Protein AF-A0A0F8Z394-F1 (afdb_monomer_lite)

Radius of gyration: 41.67 Å; chains: 1; bounding box: 99×47×100 Å

InterPro domains:
  IPR021139 NYN domain [PF01936] (10-75)
  IPR036410 Heat shock protein DnaJ, cysteine-rich domain superfamily [SSF57938] (152-217)
  IPR036410 Heat shock protein DnaJ, cysteine-rich domain superfamily [SSF57938] (206-260)

Foldseek 3Di:
DPDPVVVVVVDVVPDDDDDDDDDDPDDVVVVVLVVQLVVLVDPPAQEAEAEAQDLVCLVSLLVSVVVVGAYEYEYAPVSHDLPRQNCVSGNHYFHDWAQDPVVRLQQKDKDFDPVCRLQQKDFDFDQPFPLQQKDDFGQNSVCRLQQKDWDFDPCCRLQQFNDKAFDPVVRLQQDDPNHGDPCCRSRRIDTHGDPCCNSRRTNDIDGPPVCRRRSTDHDPDIDGRPQC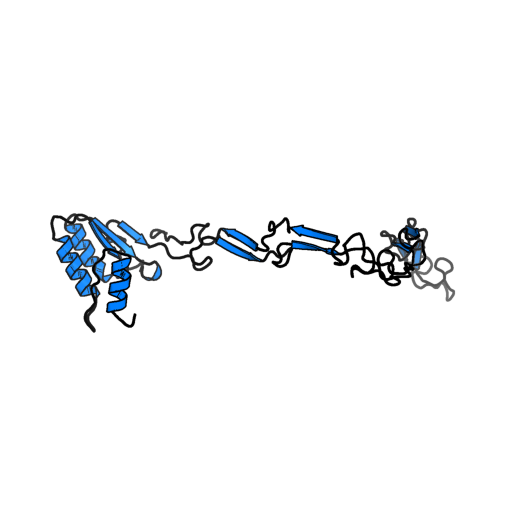RRRRTNDMDGPVVVRSRSMDMDGDPVCRSRRTDTDDSVD

pLDDT: mean 82.27, std 10.7, range [48.03, 96.44]

Organism: NCBI:txid412755

Secondary structure (DSSP, 8-state):
---HHHHHHHHHHH------PPPTTS-HHHHHHHHHHHHTTSTT--EEEEE---GGGHHHHHHHHHTT-EEEEEE-TTT--TTS-TTTTSSEEEEPPEE-TTTTTSSEEEEE-TTTTT-SEEEEE--SSTTTSEESSEE-GGGTTSSEEEEE-TTTTTSSEEEEEE-TTTTTSSEETTEE-TTTTTSSEEEEE-TTTTTSSEEEEEE-TTTTTSSEE--SS-EE-TTTTTSSEEEEEE-GGGTTSSEEEEE-TTTTTSSEE---TT-

Sequence (267 aa):
YKNENEIVENHRKEYSYEIIFGPYKKDIDTLMVSDFMDDSSKKIIDICVVISGDTDFVAPIEKVINRKKLVHVLCNSGTYRKYKGIAESCSVFQILPEKCKKCEGEGKISETCTKCNGNGDFDSECRYYDGTGWSIGAYCKNCEGTGWLVSICTICNGVGVSSTSNCEECAATGNIDEESCSACFGLGKKVVECTRCDGDGIYSKEKCKICEGKGSIEISKREVCSTCGGTGIYSTYECWPCNGTGIYTKSCWKCEGIGNITYDPIK

Structure (mmCIF, N/CA/C/O backbone):
data_AF-A0A0F8Z394-F1
#
_entry.id   AF-A0A0F8Z394-F1
#
loop_
_atom_site.group_PDB
_atom_site.id
_atom_site.type_symbol
_atom_site.label_atom_id
_atom_site.label_alt_id
_atom_site.label_comp_id
_atom_site.label_asym_id
_atom_site.label_entity_id
_atom_site.label_seq_id
_atom_site.pdbx_PDB_ins_code
_atom_site.Cartn_x
_atom_site.Cartn_y
_atom_site.Cartn_z
_atom_site.occupancy
_atom_site.B_iso_or_equiv
_atom_site.auth_seq_id
_atom_site.auth_comp_id
_atom_site.auth_asym_id
_atom_site.auth_atom_id
_atom_site.pdbx_PDB_model_num
ATOM 1 N N . TYR A 1 1 ? -27.488 12.099 12.971 1.00 53.09 1 TYR A N 1
ATOM 2 C CA . TYR A 1 1 ? -28.653 11.618 12.204 1.00 53.09 1 TYR A CA 1
ATOM 3 C C . TYR A 1 1 ? -29.788 12.617 12.322 1.00 53.09 1 TYR A C 1
ATOM 5 O O . TYR A 1 1 ? -29.885 13.261 13.357 1.00 53.09 1 TYR A O 1
ATOM 13 N N . LYS A 1 2 ? -30.591 12.800 11.267 1.00 68.06 2 LYS A N 1
ATOM 14 C CA . LYS A 1 2 ? -31.714 13.759 11.264 1.00 68.06 2 LYS A CA 1
ATOM 15 C C . LYS A 1 2 ? -33.089 13.094 11.436 1.00 68.06 2 LYS A C 1
ATOM 17 O O . LYS A 1 2 ? -34.065 13.809 11.615 1.00 68.06 2 LYS A O 1
ATOM 22 N N . ASN A 1 3 ? -33.162 11.761 11.392 1.00 83.44 3 ASN A N 1
ATOM 23 C CA . ASN A 1 3 ? -34.401 10.991 11.482 1.00 83.44 3 ASN A CA 1
ATOM 24 C C . ASN A 1 3 ? -34.199 9.778 12.405 1.00 83.44 3 ASN A C 1
ATOM 26 O O . ASN A 1 3 ? -33.445 8.870 12.070 1.00 83.44 3 ASN A O 1
ATOM 30 N N . GLU A 1 4 ? -34.846 9.778 13.569 1.00 82.44 4 GLU A N 1
ATOM 31 C CA . GLU A 1 4 ? -34.732 8.713 14.578 1.00 82.44 4 GLU A CA 1
ATOM 32 C C . GLU A 1 4 ? -35.282 7.370 14.077 1.00 82.44 4 GLU A C 1
ATOM 34 O O . GLU A 1 4 ? -34.694 6.325 14.347 1.00 82.44 4 GLU A O 1
ATOM 39 N N . ASN A 1 5 ? -36.347 7.386 13.267 1.00 82.19 5 ASN A N 1
ATOM 40 C CA . ASN A 1 5 ? -36.963 6.165 12.739 1.00 82.19 5 ASN A CA 1
ATOM 41 C C . ASN A 1 5 ? -36.030 5.415 11.781 1.00 82.19 5 ASN A C 1
ATOM 43 O O . ASN A 1 5 ? -35.966 4.190 11.810 1.00 82.19 5 ASN A O 1
ATOM 47 N N . GLU A 1 6 ? -35.273 6.154 10.970 1.00 83.19 6 GLU A N 1
ATOM 48 C CA . GLU A 1 6 ? -34.304 5.583 10.031 1.00 83.19 6 GLU A CA 1
ATOM 49 C C . GLU A 1 6 ? -33.139 4.901 10.766 1.00 83.19 6 GLU A C 1
ATOM 51 O O . GLU A 1 6 ? -32.686 3.831 10.362 1.00 83.19 6 GLU A O 1
ATOM 56 N N . ILE A 1 7 ? -32.698 5.473 11.895 1.00 80.56 7 ILE A N 1
ATOM 57 C CA . ILE A 1 7 ? -31.692 4.855 12.773 1.00 80.56 7 ILE A CA 1
ATOM 58 C C . ILE A 1 7 ? -32.238 3.533 13.312 1.00 80.56 7 ILE A C 1
ATOM 60 O O . ILE A 1 7 ? -31.583 2.502 13.184 1.00 80.56 7 ILE A O 1
ATOM 64 N N . VAL A 1 8 ? -33.448 3.545 13.881 1.00 82.12 8 VAL A N 1
ATOM 65 C CA . VAL A 1 8 ? -34.047 2.334 14.455 1.00 82.12 8 VAL A CA 1
ATOM 66 C C . VAL A 1 8 ? -34.192 1.239 13.409 1.00 82.12 8 VAL A C 1
ATOM 68 O O . VAL A 1 8 ? -33.872 0.086 13.686 1.00 82.12 8 VAL A O 1
ATOM 71 N N . GLU A 1 9 ? -34.649 1.582 12.207 1.00 81.81 9 GLU A N 1
ATOM 72 C CA . GLU A 1 9 ? -34.860 0.603 11.147 1.00 81.81 9 GLU A CA 1
ATOM 73 C C . GLU A 1 9 ? -33.547 -0.016 10.653 1.00 81.81 9 GLU A C 1
ATOM 75 O O . GLU A 1 9 ? -33.461 -1.238 10.528 1.00 81.81 9 GLU A O 1
ATOM 80 N N . ASN A 1 10 ? -32.514 0.798 10.420 1.00 79.50 10 ASN A N 1
ATOM 81 C CA . ASN A 1 10 ? -31.212 0.304 9.972 1.00 79.50 10 ASN A CA 1
ATOM 82 C C . ASN A 1 10 ? -30.549 -0.575 11.037 1.00 79.50 10 ASN A C 1
ATOM 84 O O . ASN A 1 10 ? -30.097 -1.680 10.746 1.00 79.50 10 ASN A O 1
ATOM 88 N N . HIS A 1 11 ? -30.566 -0.134 12.293 1.00 76.44 11 HIS A N 1
ATOM 89 C CA . HIS A 1 11 ? -29.917 -0.864 13.374 1.00 76.44 11 HIS A CA 1
ATOM 90 C C . HIS A 1 11 ? -30.671 -2.141 13.780 1.00 76.44 11 HIS A C 1
ATOM 92 O O . HIS A 1 11 ? -30.019 -3.133 14.095 1.00 76.44 11 HIS A O 1
ATOM 98 N N . ARG A 1 12 ? -32.012 -2.180 13.699 1.00 77.12 12 ARG A N 1
ATOM 99 C CA . ARG A 1 12 ? -32.792 -3.419 13.913 1.00 77.12 12 ARG A CA 1
ATOM 100 C C . ARG A 1 12 ? -32.545 -4.483 12.844 1.00 77.12 12 ARG A C 1
ATOM 102 O O . ARG A 1 12 ? -32.736 -5.663 13.125 1.00 77.12 12 ARG A O 1
ATOM 109 N N . LYS A 1 13 ? -32.179 -4.087 11.619 1.00 76.12 13 LYS A N 1
ATOM 110 C CA . LYS A 1 13 ? -31.866 -5.033 10.533 1.00 76.12 13 LYS A CA 1
ATOM 111 C C . LYS A 1 13 ? -30.528 -5.732 10.757 1.00 76.12 13 LYS A C 1
ATOM 113 O O . LYS A 1 13 ? -30.397 -6.899 10.402 1.00 76.12 13 LYS A O 1
ATOM 118 N N . GLU A 1 14 ? -29.559 -5.031 11.338 1.00 76.19 14 GLU A N 1
ATOM 119 C CA . GLU A 1 14 ? -28.192 -5.537 11.492 1.00 76.19 14 GLU A CA 1
ATOM 120 C C . GLU A 1 14 ? -27.894 -6.100 12.886 1.00 76.19 14 GLU A C 1
ATOM 122 O O . GLU A 1 14 ? -27.020 -6.957 13.021 1.00 76.19 14 GLU A O 1
ATOM 127 N N . TYR A 1 15 ? -28.611 -5.662 13.926 1.00 78.06 15 TYR A N 1
ATOM 128 C CA . TYR A 1 15 ? -28.259 -5.979 15.307 1.00 78.06 15 TYR A CA 1
ATOM 129 C C . TYR A 1 15 ? -29.466 -6.158 16.237 1.00 78.06 15 TYR A C 1
ATOM 131 O O . TYR A 1 15 ? -30.567 -5.674 15.986 1.00 78.06 15 TYR A O 1
ATOM 139 N N . SER A 1 16 ? -29.232 -6.837 17.365 1.00 83.94 16 SER A N 1
ATOM 140 C CA . SER A 1 16 ? -30.259 -7.207 18.347 1.00 83.94 16 SER A CA 1
ATOM 141 C C . SER A 1 16 ? -30.316 -6.310 19.592 1.00 83.94 16 SER A C 1
ATOM 143 O O . SER A 1 16 ? -30.804 -6.760 20.627 1.00 83.94 16 SER A O 1
ATOM 145 N N . TYR A 1 17 ? -29.782 -5.085 19.549 1.00 82.56 17 TYR A N 1
ATOM 146 C CA . TYR A 1 17 ? -29.831 -4.166 20.695 1.00 82.56 17 TYR A CA 1
ATOM 147 C C . TYR A 1 17 ? -31.070 -3.268 20.684 1.00 82.56 17 TYR A C 1
ATOM 149 O O . TYR A 1 17 ? -31.584 -2.878 19.635 1.00 82.56 17 TYR A O 1
ATOM 157 N N . GLU A 1 18 ? -31.528 -2.920 21.885 1.00 85.00 18 GLU A N 1
ATOM 158 C CA . GLU A 1 18 ? -32.540 -1.890 22.095 1.00 85.00 18 GLU A CA 1
ATOM 159 C C . GLU A 1 18 ? -31.917 -0.499 21.921 1.00 85.00 18 GLU A C 1
ATOM 161 O O . GLU A 1 18 ? -30.811 -0.234 22.390 1.00 85.00 18 GLU A O 1
ATOM 166 N N . ILE A 1 19 ? -32.621 0.391 21.218 1.00 84.75 19 ILE A N 1
ATOM 167 C CA . ILE A 1 19 ? -32.166 1.760 20.956 1.00 84.75 19 ILE A CA 1
ATOM 168 C C . ILE A 1 19 ? -32.978 2.694 21.837 1.00 84.75 19 ILE A C 1
ATOM 170 O O . ILE A 1 19 ? -34.187 2.834 21.650 1.00 84.75 19 ILE A O 1
ATOM 174 N N . ILE A 1 20 ? -32.293 3.341 22.774 1.00 83.81 20 ILE A N 1
ATOM 175 C CA . ILE A 1 20 ? -32.890 4.287 23.712 1.00 83.81 20 ILE A CA 1
ATOM 176 C C . ILE A 1 20 ? -32.510 5.700 23.273 1.00 83.81 20 ILE A C 1
ATOM 178 O O . ILE A 1 20 ? -31.331 6.047 23.197 1.00 83.81 20 ILE A O 1
ATOM 182 N N . PHE A 1 21 ? -33.514 6.527 22.979 1.00 82.50 21 PHE A N 1
ATOM 183 C CA . PHE A 1 21 ? -33.304 7.937 22.661 1.00 82.50 21 PHE A CA 1
ATOM 184 C C . PHE A 1 21 ? -33.260 8.764 23.941 1.00 82.50 21 PHE A C 1
ATOM 186 O O . PHE A 1 21 ? -34.181 8.733 24.759 1.00 82.50 21 PHE A O 1
ATOM 193 N N . GLY A 1 22 ? -32.176 9.520 24.105 1.00 73.94 22 GLY A N 1
ATOM 194 C CA . GLY A 1 22 ? -32.027 10.439 25.222 1.00 73.94 22 GLY A CA 1
ATOM 195 C C . GLY A 1 22 ? -33.084 11.554 25.192 1.00 73.94 22 GLY A C 1
ATOM 196 O O . GLY A 1 22 ? -33.484 12.015 24.122 1.00 73.94 22 GLY A O 1
ATOM 197 N N . PRO A 1 23 ? -33.537 12.035 26.355 1.00 74.88 23 PRO A N 1
ATOM 198 C CA . PRO A 1 23 ? -34.479 13.140 26.454 1.00 74.88 23 PRO A CA 1
ATOM 199 C C . PRO A 1 23 ? -33.856 14.431 25.912 1.00 74.88 23 PRO A C 1
ATOM 201 O O . PRO A 1 23 ? -32.695 14.746 26.175 1.00 74.88 23 PRO A O 1
ATOM 204 N N . TYR A 1 24 ? -34.662 15.234 25.215 1.00 61.44 24 TYR A N 1
ATOM 205 C CA . TYR A 1 24 ? -34.241 16.528 24.682 1.00 61.44 24 TYR A CA 1
ATOM 206 C C . TYR A 1 24 ? -33.727 17.423 25.829 1.00 61.44 24 TYR A C 1
ATOM 208 O O . TYR A 1 24 ? -34.520 17.923 26.627 1.00 61.44 24 TYR A O 1
ATOM 216 N N . LYS A 1 25 ? -32.400 17.625 25.901 1.00 59.50 25 LYS A N 1
ATOM 217 C CA . LYS A 1 25 ? -31.650 18.423 26.901 1.00 59.50 25 LYS A CA 1
ATOM 218 C C . LYS A 1 25 ? -31.303 17.780 28.259 1.00 59.50 25 LYS A C 1
ATOM 220 O O . LYS A 1 25 ? -30.761 18.516 29.084 1.00 59.50 25 LYS A O 1
ATOM 225 N N . LYS A 1 26 ? -31.563 16.493 28.542 1.00 58.16 26 LYS A N 1
ATOM 226 C CA . LYS A 1 26 ? -30.919 15.858 29.722 1.00 58.16 26 LYS A CA 1
ATOM 227 C C . LYS A 1 26 ? -29.686 15.072 29.313 1.00 58.16 26 LYS A C 1
ATOM 229 O O . LYS A 1 26 ? -29.564 14.648 28.168 1.00 58.16 26 LYS A O 1
ATOM 234 N N . ASP A 1 27 ? -28.813 14.891 30.292 1.00 72.38 27 ASP A N 1
ATOM 235 C CA . ASP A 1 27 ? -27.611 14.095 30.155 1.00 72.38 27 ASP A CA 1
ATOM 236 C C . ASP A 1 27 ? -27.969 12.614 29.987 1.00 72.38 27 ASP A C 1
ATOM 238 O O . ASP A 1 27 ? -28.635 12.023 30.847 1.00 72.38 27 ASP A O 1
ATOM 242 N N . ILE A 1 28 ? -27.567 12.032 28.858 1.00 83.94 28 ILE A N 1
ATOM 243 C CA . ILE A 1 28 ? -27.736 10.602 28.581 1.00 83.94 28 ILE A CA 1
ATOM 244 C C . ILE A 1 28 ? -27.006 9.761 29.635 1.00 83.94 28 ILE A C 1
ATOM 246 O O . ILE A 1 28 ? -27.463 8.666 29.965 1.00 83.94 28 ILE A O 1
ATOM 250 N N . ASP A 1 29 ? -25.959 10.317 30.247 1.00 83.31 29 ASP A N 1
ATOM 251 C CA . ASP A 1 29 ? -25.145 9.654 31.259 1.00 83.31 29 ASP A CA 1
ATOM 252 C C . ASP A 1 29 ? -25.975 9.263 32.481 1.00 83.31 29 ASP A C 1
ATOM 254 O O . ASP A 1 29 ? -25.831 8.163 33.008 1.00 83.31 29 ASP A O 1
ATOM 258 N N . THR A 1 30 ? -26.932 10.101 32.894 1.00 86.25 30 THR A N 1
ATOM 259 C CA . THR A 1 30 ? -27.794 9.785 34.045 1.00 86.25 30 THR A CA 1
ATOM 260 C C . THR A 1 30 ? -28.701 8.587 33.762 1.00 86.25 30 THR A C 1
ATOM 262 O O . THR A 1 30 ? -28.921 7.761 34.646 1.00 86.25 30 THR A O 1
ATOM 265 N N . LEU A 1 31 ? -29.221 8.479 32.536 1.00 87.50 31 LEU A N 1
ATOM 266 C CA . LEU A 1 31 ? -30.053 7.344 32.134 1.00 87.50 31 LEU A CA 1
ATOM 267 C C . LEU A 1 31 ? -29.220 6.071 32.042 1.00 87.50 31 LEU A C 1
ATOM 269 O O . LEU A 1 31 ? -29.580 5.073 32.655 1.00 87.50 31 LEU A O 1
ATOM 273 N N . MET A 1 32 ? -28.065 6.143 31.380 1.00 90.38 32 MET A N 1
ATOM 274 C CA . MET A 1 32 ? -27.144 5.013 31.283 1.00 90.38 32 MET A CA 1
ATOM 275 C C . MET A 1 32 ? -26.704 4.515 32.662 1.00 90.38 32 MET A C 1
ATOM 277 O O . MET A 1 32 ? -26.676 3.310 32.893 1.00 90.38 32 MET A O 1
ATOM 281 N N . VAL A 1 33 ? -26.387 5.419 33.595 1.00 91.44 33 VAL A N 1
ATOM 282 C CA . VAL A 1 33 ? -26.035 5.054 34.974 1.00 91.44 33 VAL A CA 1
ATOM 283 C C . VAL A 1 33 ? -27.219 4.416 35.697 1.00 91.44 33 VAL A C 1
ATOM 285 O O . VAL A 1 33 ? -27.018 3.434 36.409 1.00 91.44 33 VAL A O 1
ATOM 288 N N . SER A 1 34 ? -28.435 4.937 35.527 1.00 90.69 34 SER A N 1
ATOM 289 C CA . SER A 1 34 ? -29.632 4.353 36.143 1.00 90.69 34 SER A CA 1
ATOM 290 C C . SER A 1 34 ? -29.852 2.919 35.663 1.00 90.69 34 SER A C 1
ATOM 292 O O . SER A 1 34 ? -29.900 2.008 36.489 1.00 90.69 34 SER A O 1
ATOM 294 N N . ASP A 1 35 ? -29.887 2.711 34.346 1.00 91.12 35 ASP A N 1
ATOM 295 C CA . ASP A 1 35 ? -30.117 1.398 33.739 1.00 91.12 35 ASP A CA 1
ATOM 296 C C . ASP A 1 35 ? -29.009 0.412 34.131 1.00 91.12 35 ASP A C 1
ATOM 298 O O . A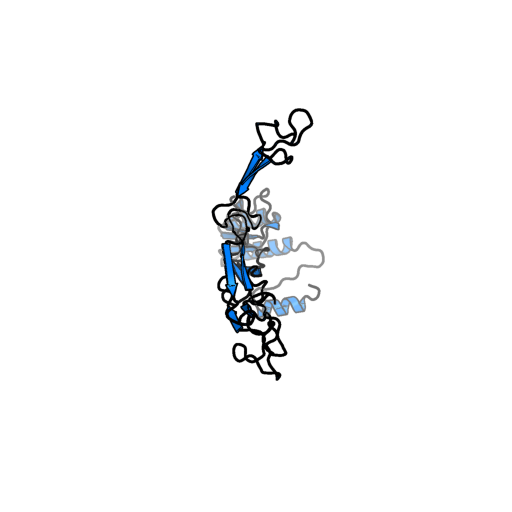SP A 1 35 ? -29.279 -0.701 34.580 1.00 91.12 35 ASP A O 1
ATOM 302 N N . PHE A 1 36 ? -27.749 0.852 34.083 1.00 93.44 36 PHE A N 1
ATOM 303 C CA . PHE A 1 36 ? -26.599 0.061 34.520 1.00 93.44 36 PHE A CA 1
ATOM 304 C C . PHE A 1 36 ? -26.703 -0.367 35.993 1.00 93.44 36 PHE A C 1
ATOM 306 O O . PHE A 1 36 ? -26.409 -1.514 36.352 1.00 93.44 36 PHE A O 1
ATOM 313 N N . MET A 1 37 ? -27.129 0.536 36.878 1.00 94.12 37 MET A N 1
ATOM 314 C CA . MET A 1 37 ? -27.275 0.252 38.307 1.00 94.12 37 MET A CA 1
ATOM 315 C C . MET A 1 37 ? -28.464 -0.664 38.616 1.00 94.12 37 MET A C 1
ATOM 317 O O . MET A 1 37 ? -28.364 -1.485 39.542 1.00 94.12 37 MET A O 1
ATOM 321 N N . ASP A 1 38 ? -29.550 -0.541 37.856 1.00 93.44 38 ASP A N 1
ATOM 322 C CA . ASP A 1 38 ? -30.745 -1.373 37.974 1.00 93.44 38 ASP A CA 1
ATOM 323 C C . ASP A 1 38 ? -30.483 -2.783 37.441 1.00 93.44 38 ASP A C 1
ATOM 325 O O . ASP A 1 38 ? -30.742 -3.766 38.144 1.00 93.44 38 ASP A O 1
ATOM 329 N N . ASP A 1 39 ? -29.876 -2.910 36.263 1.00 91.56 39 ASP A N 1
ATOM 330 C CA . ASP A 1 39 ? -29.514 -4.200 35.676 1.00 91.56 39 ASP A CA 1
ATOM 331 C C . ASP A 1 39 ? -28.485 -4.941 36.525 1.00 91.56 39 ASP A C 1
ATOM 333 O O . ASP A 1 39 ? -28.690 -6.106 36.872 1.00 91.56 39 ASP A O 1
ATOM 337 N N . SER A 1 40 ? -27.435 -4.258 36.980 1.00 92.25 40 SER A N 1
ATOM 338 C CA . SER A 1 40 ? -26.424 -4.862 37.859 1.00 92.25 40 SER A CA 1
ATOM 339 C C . SER A 1 40 ? -26.963 -5.299 39.229 1.00 92.25 40 SER A C 1
ATOM 341 O O . SER A 1 40 ? -26.304 -6.062 39.941 1.00 92.25 40 SER A O 1
ATOM 343 N N . SER A 1 41 ? -28.143 -4.823 39.641 1.00 91.50 41 SER A N 1
ATOM 344 C CA . SER A 1 41 ? -28.802 -5.280 40.872 1.00 91.50 41 SER A CA 1
ATOM 345 C C . SER A 1 41 ? -29.506 -6.633 40.705 1.00 91.50 41 SER A C 1
ATOM 347 O O . SER A 1 41 ? -29.744 -7.339 41.692 1.00 91.50 41 SER A O 1
ATOM 349 N N . LYS A 1 42 ? -29.817 -7.025 39.463 1.00 92.06 42 LYS A N 1
ATOM 350 C CA . LYS A 1 42 ? -30.504 -8.279 39.149 1.00 92.06 42 LYS A CA 1
ATOM 351 C C . LYS A 1 42 ? -29.547 -9.449 39.357 1.00 92.06 42 LYS A C 1
ATOM 353 O O . LYS A 1 42 ? -28.429 -9.478 38.853 1.00 92.06 42 LYS A O 1
ATOM 358 N N . LYS A 1 43 ? -30.011 -10.483 40.065 1.00 87.44 43 LYS A N 1
ATOM 359 C CA . LYS A 1 43 ? -29.184 -11.662 40.386 1.00 87.44 43 LYS A CA 1
ATOM 360 C C . LYS A 1 43 ? -28.684 -12.424 39.154 1.00 87.44 43 LYS A C 1
ATOM 362 O O . LYS A 1 43 ? -27.651 -13.068 39.253 1.00 87.44 43 LYS A O 1
ATOM 367 N N . ILE A 1 44 ? -29.408 -12.336 38.039 1.00 91.38 44 ILE A N 1
ATOM 368 C CA . ILE A 1 44 ? -29.142 -13.074 36.796 1.00 91.38 44 ILE A CA 1
ATOM 369 C C . ILE A 1 44 ? -27.987 -12.510 35.955 1.00 91.38 44 ILE A C 1
ATOM 371 O O . ILE A 1 44 ? -27.534 -13.189 35.042 1.00 91.38 44 ILE A O 1
ATOM 375 N N . ILE A 1 45 ? -27.530 -11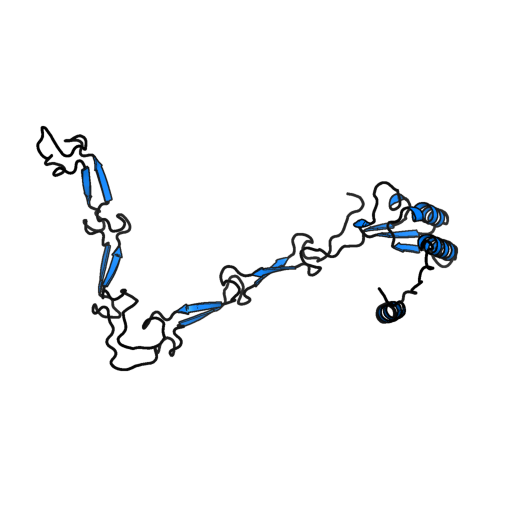.282 36.222 1.00 88.81 45 ILE A N 1
ATOM 376 C CA . ILE A 1 45 ? -26.464 -10.638 35.445 1.00 88.81 45 ILE A CA 1
ATOM 377 C C . ILE A 1 45 ? -25.176 -10.709 36.247 1.00 88.81 45 ILE A C 1
ATOM 379 O O . ILE A 1 45 ? -25.098 -10.115 37.316 1.00 88.81 45 ILE A O 1
ATOM 383 N N . ASP A 1 46 ? -24.167 -11.417 35.746 1.00 92.75 46 ASP A N 1
ATOM 384 C CA . ASP A 1 46 ? -22.854 -11.536 36.399 1.00 92.75 46 ASP A CA 1
ATOM 385 C C . ASP A 1 46 ? -21.787 -10.620 35.798 1.00 92.75 46 ASP A C 1
ATOM 387 O O . ASP A 1 46 ? -20.838 -10.239 36.487 1.00 92.75 46 ASP A O 1
ATOM 391 N N . ILE A 1 47 ? -21.972 -10.236 34.534 1.00 95.25 47 ILE A N 1
ATOM 392 C CA . ILE A 1 47 ? -21.061 -9.380 33.779 1.00 95.25 47 ILE A CA 1
ATOM 393 C C . ILE A 1 47 ? -21.853 -8.198 33.237 1.00 95.25 47 ILE A C 1
ATOM 395 O O . ILE A 1 47 ? -22.856 -8.382 32.550 1.00 95.25 47 ILE A O 1
ATOM 399 N N . CYS A 1 48 ? -21.381 -6.991 33.525 1.00 94.75 48 CYS A N 1
ATOM 400 C CA . CYS A 1 48 ? -21.904 -5.765 32.941 1.00 94.75 48 CYS A CA 1
ATOM 401 C C . CYS A 1 48 ? -20.859 -5.192 31.979 1.00 94.75 48 CYS A C 1
ATOM 403 O O . CYS A 1 48 ? -19.683 -5.101 32.328 1.00 94.75 48 CYS A O 1
ATOM 405 N N . VAL A 1 49 ? -21.276 -4.803 30.776 1.00 94.81 49 VAL A N 1
ATOM 406 C CA . VAL A 1 49 ? -20.387 -4.198 29.776 1.00 94.81 49 VAL A CA 1
ATOM 407 C C . VAL A 1 49 ? -20.791 -2.743 29.582 1.00 94.81 49 VAL A C 1
ATOM 409 O O . VAL A 1 49 ? -21.945 -2.462 29.275 1.00 94.81 49 VAL A O 1
ATOM 412 N N . VAL A 1 50 ? -19.845 -1.824 29.753 1.00 93.56 50 VAL A N 1
ATOM 413 C CA . VAL A 1 50 ? -20.029 -0.387 29.530 1.00 93.56 50 VAL A CA 1
ATOM 414 C C . VAL A 1 50 ? -19.160 0.024 28.355 1.00 93.56 50 VAL A C 1
ATOM 416 O O . VAL A 1 50 ? -17.953 -0.202 28.365 1.00 93.56 50 VAL A O 1
ATOM 419 N N . ILE A 1 51 ? -19.765 0.640 27.342 1.00 92.12 51 ILE A N 1
ATOM 420 C CA . ILE A 1 51 ? -19.032 1.185 26.197 1.00 92.12 51 ILE A CA 1
ATOM 421 C C . ILE A 1 51 ? -18.969 2.706 26.349 1.00 92.12 51 ILE A C 1
ATOM 423 O O . ILE A 1 51 ? -19.801 3.426 25.804 1.00 92.12 51 ILE A O 1
ATOM 427 N N . SER A 1 52 ? -18.027 3.194 27.154 1.00 89.56 52 SER A N 1
ATOM 428 C CA . SER A 1 52 ? -17.815 4.624 27.394 1.00 89.56 52 SER A CA 1
ATOM 429 C C . SER A 1 52 ? -16.404 4.893 27.917 1.00 89.56 52 SER A C 1
ATOM 431 O O . SER A 1 52 ? -15.821 4.076 28.628 1.00 89.56 52 SER A O 1
ATOM 433 N N . GLY A 1 53 ? -15.854 6.054 27.558 1.00 86.81 53 GLY A N 1
ATOM 434 C CA . GLY A 1 53 ? -14.631 6.598 28.156 1.00 86.81 53 GLY A CA 1
ATOM 435 C C . GLY A 1 53 ? -14.898 7.663 29.223 1.00 86.81 53 GLY A C 1
ATOM 436 O O . GLY A 1 53 ? -13.938 8.255 29.721 1.00 86.81 53 GLY A O 1
ATOM 437 N N . ASP A 1 54 ? -16.167 7.948 29.538 1.00 86.75 54 ASP A N 1
ATOM 438 C CA . ASP A 1 54 ? -16.522 9.003 30.483 1.00 86.75 54 ASP A CA 1
ATOM 439 C C . ASP A 1 54 ? -16.233 8.588 31.929 1.00 86.75 54 ASP A C 1
ATOM 441 O O . ASP A 1 54 ? -16.576 7.499 32.385 1.00 86.75 54 ASP A O 1
ATOM 445 N N . THR A 1 55 ? -15.585 9.484 32.659 1.00 88.19 55 THR A N 1
ATOM 446 C CA . THR A 1 55 ? -15.116 9.266 34.024 1.00 88.19 55 THR A CA 1
ATOM 447 C C . THR A 1 55 ? -16.240 9.332 35.049 1.00 88.19 55 THR A C 1
ATOM 449 O O . THR A 1 55 ? -16.061 8.860 36.169 1.00 88.19 55 THR A O 1
ATOM 452 N N . ASP A 1 56 ? -17.407 9.847 34.674 1.00 87.62 56 ASP A N 1
ATOM 453 C CA . ASP A 1 56 ? -18.572 9.899 35.558 1.00 87.62 56 ASP A CA 1
ATOM 454 C C . ASP A 1 56 ? -19.153 8.496 35.834 1.00 87.62 56 ASP A C 1
ATOM 456 O O . ASP A 1 56 ? -19.824 8.278 36.846 1.00 87.62 56 ASP A O 1
ATOM 460 N N . PHE A 1 57 ? -18.784 7.495 35.023 1.00 91.19 57 PHE A N 1
ATOM 461 C CA . PHE A 1 57 ? -19.109 6.087 35.270 1.00 91.19 57 PHE A CA 1
ATOM 462 C C . PHE A 1 57 ? -18.237 5.419 36.341 1.00 91.19 57 PHE A C 1
ATOM 464 O O . PHE A 1 57 ? -18.599 4.337 36.800 1.00 91.19 57 PHE A O 1
ATOM 471 N N . VAL A 1 58 ? -17.140 6.038 36.794 1.00 92.38 58 VAL A N 1
ATOM 472 C CA . VAL A 1 58 ? -16.220 5.444 37.786 1.00 92.38 58 VAL A CA 1
ATOM 473 C C . VAL A 1 58 ? -16.957 5.005 39.055 1.00 92.38 58 VAL A C 1
ATOM 475 O O . VAL A 1 58 ? -16.924 3.829 39.416 1.00 92.38 58 VAL A O 1
ATOM 478 N N . ALA A 1 59 ? -17.688 5.915 39.704 1.00 93.31 59 ALA A N 1
ATOM 479 C CA . ALA A 1 59 ? -18.381 5.604 40.955 1.00 93.31 59 ALA A CA 1
ATOM 480 C C . ALA A 1 59 ? -19.489 4.531 40.795 1.00 93.31 59 ALA A C 1
ATOM 482 O O . ALA A 1 59 ? -19.564 3.620 41.630 1.00 93.31 59 ALA A O 1
ATOM 483 N N . PRO A 1 60 ? -20.337 4.570 39.744 1.00 94.94 60 PRO A N 1
ATOM 484 C CA . PRO A 1 60 ? -21.243 3.467 39.418 1.00 94.94 60 PRO A CA 1
ATOM 485 C C . PRO A 1 60 ? -20.530 2.123 39.232 1.00 94.94 60 PRO A C 1
ATOM 487 O O . PRO A 1 60 ? -20.951 1.125 39.820 1.00 94.94 60 PRO A O 1
ATOM 490 N N . ILE A 1 61 ? -19.438 2.088 38.462 1.00 95.44 61 ILE A N 1
ATOM 491 C CA . ILE A 1 61 ? -18.674 0.866 38.187 1.00 95.44 61 ILE A CA 1
ATOM 492 C C . ILE A 1 61 ? -18.140 0.264 39.492 1.00 95.44 61 ILE A C 1
ATOM 494 O O . ILE A 1 61 ? -18.377 -0.916 39.761 1.00 95.44 61 ILE A O 1
ATOM 498 N N . GLU A 1 62 ? -17.495 1.063 40.345 1.00 94.94 62 GLU A N 1
ATOM 499 C CA . GLU A 1 62 ? -16.957 0.594 41.630 1.00 94.94 62 GLU A CA 1
ATOM 500 C C . GLU A 1 62 ? -18.052 0.015 42.528 1.00 94.94 62 GLU A C 1
ATOM 502 O O . GLU A 1 62 ? -17.868 -1.009 43.191 1.00 94.94 62 GLU A O 1
ATOM 507 N N . LYS A 1 63 ? -19.238 0.629 42.522 1.00 95.50 63 LYS A N 1
ATOM 508 C CA . LYS A 1 63 ? -20.390 0.132 43.277 1.00 95.50 63 LYS A CA 1
ATOM 509 C C . LYS A 1 63 ? -20.871 -1.228 42.767 1.00 95.50 63 LYS A C 1
ATOM 511 O O . LYS A 1 63 ? -21.272 -2.060 43.583 1.00 95.50 63 LYS A O 1
ATOM 516 N N . VAL A 1 64 ? -20.822 -1.473 41.459 1.00 95.75 64 VAL A N 1
ATOM 517 C CA . VAL A 1 64 ? -21.161 -2.773 40.859 1.00 95.75 64 VAL A CA 1
ATOM 518 C C . VAL A 1 64 ? -20.094 -3.824 41.164 1.00 95.75 64 VAL A C 1
ATOM 520 O O . VAL A 1 64 ? -20.439 -4.935 41.572 1.00 95.75 64 VAL A O 1
ATOM 523 N N . ILE A 1 65 ? -18.811 -3.470 41.097 1.00 94.50 65 ILE A N 1
ATOM 524 C CA . ILE A 1 65 ? -17.720 -4.370 41.499 1.00 94.50 65 ILE A CA 1
ATOM 525 C C . ILE A 1 65 ? -17.829 -4.759 42.974 1.00 94.50 65 ILE A C 1
ATOM 527 O O . ILE A 1 65 ? -17.702 -5.936 43.312 1.00 94.50 65 ILE A O 1
ATOM 531 N N . ASN A 1 66 ? -18.162 -3.814 43.855 1.00 94.56 66 ASN A N 1
ATOM 532 C CA . ASN A 1 66 ? -18.374 -4.084 45.280 1.00 94.56 66 ASN A CA 1
ATOM 533 C C . ASN A 1 66 ? -19.551 -5.043 45.547 1.00 94.56 66 ASN A C 1
ATOM 535 O O . ASN A 1 66 ? -19.594 -5.702 46.587 1.00 94.56 66 ASN A O 1
ATOM 539 N N . ARG A 1 67 ? -20.482 -5.192 44.593 1.00 93.75 67 ARG A N 1
ATOM 540 C CA . ARG A 1 67 ? -21.534 -6.227 44.609 1.00 93.75 67 ARG A CA 1
ATOM 541 C C . ARG A 1 67 ? -21.047 -7.591 44.100 1.00 93.75 67 ARG A C 1
ATOM 543 O O . ARG A 1 67 ? -21.860 -8.501 43.954 1.00 93.75 67 ARG A O 1
ATOM 550 N N . LYS A 1 68 ? -19.738 -7.753 43.879 1.00 94.06 68 LYS A N 1
ATOM 551 C CA . LYS A 1 68 ? -19.072 -8.958 43.356 1.00 94.06 68 LYS A CA 1
ATOM 552 C C . LYS A 1 68 ? -19.508 -9.321 41.933 1.00 94.06 68 LYS A C 1
ATOM 554 O O . LYS A 1 68 ? -19.666 -10.497 41.616 1.00 94.06 68 LYS A O 1
ATOM 559 N N . LYS A 1 69 ? -19.722 -8.309 41.092 1.00 94.44 69 LYS A N 1
ATOM 560 C CA . LYS A 1 69 ? -20.019 -8.459 39.662 1.00 94.44 69 LYS A CA 1
ATOM 561 C C . LYS A 1 69 ? -18.806 -8.046 38.833 1.00 94.44 69 LYS A C 1
ATOM 563 O O . LYS A 1 69 ? -18.010 -7.221 39.280 1.00 94.44 69 LYS A O 1
ATOM 568 N N . LEU A 1 70 ? -18.661 -8.620 37.642 1.00 95.75 70 LEU A N 1
ATOM 569 C CA . LEU A 1 70 ? -17.605 -8.236 36.708 1.00 95.75 70 LEU A CA 1
ATOM 570 C C . LEU A 1 70 ? -18.073 -7.053 35.866 1.00 95.75 70 LEU A C 1
ATOM 572 O O . LEU A 1 70 ? -19.200 -7.050 35.370 1.00 95.75 70 LEU A O 1
ATOM 576 N N . VAL A 1 71 ? -17.201 -6.065 35.678 1.00 96.44 71 VAL A N 1
ATOM 577 C CA . VAL A 1 71 ? -17.487 -4.917 34.815 1.00 96.44 71 VAL A CA 1
ATOM 578 C C . VAL A 1 71 ? -16.424 -4.795 33.737 1.00 96.44 71 VAL A C 1
ATOM 580 O O . VAL A 1 71 ? -15.244 -4.616 34.036 1.00 96.44 71 VAL A O 1
ATOM 583 N N . HIS A 1 72 ? -16.847 -4.903 32.483 1.00 95.94 72 HIS A N 1
ATOM 584 C CA . HIS A 1 72 ? -15.999 -4.708 31.314 1.00 95.94 72 HIS A CA 1
ATOM 585 C C . HIS A 1 72 ? -16.239 -3.306 30.769 1.00 95.94 72 HIS A C 1
ATOM 587 O O . HIS A 1 72 ? -17.374 -2.957 30.452 1.00 95.94 72 HIS A O 1
ATOM 593 N N . VAL A 1 73 ? -15.183 -2.516 30.632 1.00 93.31 73 VAL A N 1
ATOM 594 C CA . VAL A 1 73 ? -15.251 -1.186 30.031 1.00 93.31 73 VAL A CA 1
ATOM 595 C C . VAL A 1 73 ? -14.545 -1.216 28.685 1.00 93.31 73 VAL A C 1
ATOM 597 O O . VAL A 1 73 ? -13.358 -1.535 28.589 1.00 93.31 73 VAL A O 1
ATOM 600 N N . LEU A 1 74 ? -15.294 -0.871 27.643 1.00 92.44 74 LEU A N 1
ATOM 601 C CA . LEU A 1 74 ? -14.800 -0.680 26.288 1.00 92.44 74 LEU A CA 1
ATOM 602 C C . LEU A 1 74 ? -14.832 0.816 25.972 1.00 92.44 74 LEU A C 1
ATOM 604 O O . LEU A 1 74 ? -15.839 1.477 26.211 1.00 92.44 74 LEU A O 1
ATOM 608 N N . CYS A 1 75 ? -13.766 1.376 25.413 1.00 89.75 75 CYS A N 1
ATOM 609 C CA . CYS A 1 75 ? -13.770 2.790 25.034 1.00 89.75 75 CYS A CA 1
ATOM 610 C C . CYS A 1 75 ? -13.008 3.041 23.736 1.00 89.75 75 CYS A C 1
ATOM 612 O O . CYS A 1 75 ? -12.148 2.257 23.342 1.00 89.75 75 CYS A O 1
ATOM 614 N N . ASN A 1 76 ? -13.297 4.159 23.076 1.00 86.56 76 ASN A N 1
ATOM 615 C CA . ASN A 1 76 ? -12.488 4.613 21.949 1.00 86.56 76 ASN A CA 1
ATOM 616 C C . ASN A 1 76 ? -11.220 5.301 22.463 1.00 86.56 76 ASN A C 1
ATOM 618 O O . ASN A 1 76 ? -11.251 5.975 23.501 1.00 86.56 76 ASN A O 1
ATOM 622 N N . SER A 1 77 ? -10.121 5.211 21.708 1.00 82.19 77 SER A N 1
ATOM 623 C CA . SER A 1 77 ? -8.832 5.764 22.147 1.00 82.19 77 SER A CA 1
ATOM 624 C C . SER A 1 77 ? -8.902 7.278 22.374 1.00 82.19 77 SER A C 1
ATOM 626 O O . SER A 1 77 ? -8.344 7.786 23.342 1.00 82.19 77 SER A O 1
ATOM 628 N N . GLY A 1 78 ? -9.676 7.993 21.549 1.00 78.12 78 GLY A N 1
ATOM 629 C CA . GLY A 1 78 ? -9.867 9.441 21.673 1.00 78.12 78 GLY A CA 1
ATOM 630 C C . GLY A 1 78 ? -10.688 9.887 22.889 1.00 78.12 78 GLY A C 1
ATOM 631 O O . GLY A 1 78 ? -10.608 11.049 23.281 1.00 78.12 78 GLY A O 1
ATOM 632 N N . THR A 1 79 ? -11.474 8.988 23.487 1.00 77.31 79 THR A N 1
ATOM 633 C CA . THR A 1 79 ? -12.282 9.285 24.685 1.00 77.31 79 THR A CA 1
ATOM 634 C C . THR A 1 79 ? -11.592 8.884 25.982 1.00 77.31 79 THR A C 1
ATOM 636 O O . THR A 1 79 ? -11.954 9.385 27.043 1.00 77.31 79 THR A O 1
ATOM 639 N N . TYR A 1 80 ? -10.584 8.013 25.913 1.00 78.88 80 TYR A N 1
ATOM 640 C CA . TYR A 1 80 ? -9.848 7.568 27.087 1.00 78.88 80 TYR A CA 1
ATOM 641 C C . TYR A 1 80 ? -9.022 8.709 27.699 1.00 78.88 80 TYR A C 1
ATOM 643 O O . TYR A 1 80 ? -8.171 9.316 27.048 1.00 78.88 80 TYR A O 1
ATOM 651 N N . ARG A 1 81 ? -9.246 8.986 28.989 1.00 73.56 81 ARG A N 1
ATOM 652 C CA . ARG A 1 81 ? -8.479 9.965 29.772 1.00 73.56 81 ARG A CA 1
ATOM 653 C C . ARG A 1 81 ? -7.676 9.249 30.860 1.00 73.56 81 ARG A C 1
ATOM 655 O O . ARG A 1 81 ? -8.205 8.957 31.929 1.00 73.56 81 ARG A O 1
ATOM 662 N N . LYS A 1 82 ? -6.376 9.042 30.609 1.00 65.81 82 LYS A N 1
ATOM 663 C CA . LYS A 1 82 ? -5.426 8.319 31.489 1.00 65.81 82 LYS A CA 1
ATOM 664 C C . LYS A 1 82 ? -5.364 8.833 32.938 1.00 65.81 82 LYS A C 1
ATOM 666 O O . LYS A 1 82 ? -4.988 8.096 33.832 1.00 65.81 82 LYS A O 1
ATOM 671 N N . TYR A 1 83 ? -5.751 10.083 33.194 1.00 59.22 83 TYR A N 1
ATOM 672 C CA . TYR A 1 83 ? -5.588 10.728 34.505 1.00 59.22 83 TYR A CA 1
ATOM 673 C C . TYR A 1 83 ? -6.788 10.591 35.462 1.00 59.22 83 TYR A C 1
ATOM 675 O O . TYR A 1 83 ? -6.774 11.222 36.517 1.00 59.22 83 TYR A O 1
ATOM 683 N N . LYS A 1 84 ? -7.840 9.831 35.112 1.00 65.88 84 LYS A N 1
ATOM 684 C CA . LYS A 1 84 ? -9.105 9.814 35.878 1.00 65.88 84 LYS A CA 1
ATOM 685 C C . LYS A 1 84 ? -9.690 8.431 36.235 1.00 65.88 84 LYS A C 1
ATOM 687 O O . LYS A 1 84 ? -10.819 8.378 36.707 1.00 65.88 84 LYS A O 1
ATOM 692 N N . GLY A 1 85 ? -8.948 7.332 36.093 1.00 78.19 85 GLY A N 1
ATOM 693 C CA . GLY A 1 85 ? -9.226 6.142 36.915 1.00 78.19 85 GLY A CA 1
ATOM 694 C C . GLY A 1 85 ? -10.241 5.111 36.396 1.00 78.19 85 GLY A C 1
ATOM 695 O O . GLY A 1 85 ? -10.444 4.104 37.063 1.00 78.19 85 GLY A O 1
ATOM 696 N N . ILE A 1 86 ? -10.901 5.301 35.241 1.00 87.62 86 ILE A N 1
ATOM 697 C CA . ILE A 1 86 ? -11.935 4.337 34.792 1.00 87.62 86 ILE A CA 1
ATOM 698 C C . ILE A 1 86 ? -11.374 2.953 34.436 1.00 87.62 86 ILE A C 1
ATOM 700 O O . ILE A 1 86 ? -12.061 1.948 34.616 1.00 87.62 86 ILE A O 1
ATOM 704 N N . ALA A 1 87 ? -10.130 2.888 33.958 1.00 88.06 87 ALA A N 1
ATOM 705 C CA . ALA A 1 87 ? -9.483 1.617 33.648 1.00 88.06 87 ALA A CA 1
ATOM 706 C C . ALA A 1 87 ? -9.176 0.826 34.928 1.00 88.06 87 ALA A C 1
ATOM 708 O O . ALA A 1 87 ? -9.332 -0.391 34.959 1.00 88.06 87 ALA A O 1
ATOM 709 N N . GLU A 1 88 ? -8.799 1.533 35.989 1.00 89.44 88 GLU A N 1
ATOM 710 C CA . GLU A 1 88 ? -8.453 1.005 37.305 1.00 89.44 88 GLU A CA 1
ATOM 711 C C . GLU A 1 88 ? -9.687 0.592 38.114 1.00 89.44 88 GLU A C 1
ATOM 713 O O . GLU A 1 88 ? -9.614 -0.327 38.929 1.00 89.44 88 GLU A O 1
ATOM 718 N N . SER A 1 89 ? -10.825 1.244 37.875 1.00 90.94 89 SER A N 1
ATOM 719 C CA . SER A 1 89 ? -12.076 0.970 38.581 1.00 90.94 89 SER A CA 1
ATOM 720 C C . SER A 1 89 ? -12.876 -0.192 37.992 1.00 90.94 89 SER A C 1
ATOM 722 O O . SER A 1 89 ? -13.897 -0.543 38.569 1.00 90.94 89 SER A O 1
ATOM 724 N N . CYS A 1 90 ? -12.465 -0.793 36.868 1.00 92.31 90 CYS A N 1
ATOM 725 C CA . CYS A 1 90 ? -13.198 -1.877 36.202 1.00 92.31 90 CYS A CA 1
ATOM 726 C C . CYS A 1 90 ? -12.490 -3.245 36.303 1.00 92.31 90 CYS A C 1
ATOM 728 O O . CYS A 1 90 ? -11.337 -3.340 36.713 1.00 92.31 90 CYS A O 1
ATOM 730 N N . SER A 1 91 ? -13.179 -4.336 35.947 1.00 94.31 91 SER A N 1
ATOM 731 C CA . SER A 1 91 ? -12.589 -5.687 35.947 1.00 94.31 91 SER A CA 1
ATOM 732 C C . SER A 1 91 ? -11.754 -5.959 34.697 1.00 94.31 91 SER A C 1
ATOM 734 O O . SER A 1 91 ? -10.723 -6.621 34.773 1.00 94.31 91 SER A O 1
ATOM 736 N N . VAL A 1 92 ? -12.217 -5.475 33.543 1.00 92.75 92 VAL A N 1
ATOM 737 C CA . VAL A 1 92 ? -11.526 -5.591 32.255 1.00 92.75 92 VAL A CA 1
ATOM 738 C C . VAL A 1 92 ? -11.656 -4.264 31.530 1.00 92.75 92 VAL A C 1
ATOM 740 O O . VAL A 1 92 ? -12.770 -3.801 31.298 1.00 92.75 92 VAL A O 1
ATOM 743 N N . PHE A 1 93 ? -10.527 -3.687 31.134 1.00 91.06 93 PHE A N 1
ATOM 744 C CA . PHE A 1 93 ? -10.487 -2.468 30.338 1.00 91.06 93 PHE A CA 1
ATOM 745 C C . PHE A 1 93 ? -9.919 -2.763 28.954 1.00 91.06 93 PHE A C 1
ATOM 747 O O . PHE A 1 93 ? -8.840 -3.348 28.836 1.00 91.06 93 PHE A O 1
ATOM 754 N N . GLN A 1 94 ? -10.615 -2.334 27.905 1.00 90.56 94 GLN A N 1
ATOM 755 C CA . GLN A 1 94 ? -10.131 -2.475 26.538 1.00 90.56 94 GLN A CA 1
ATOM 756 C C . GLN A 1 94 ? -10.410 -1.212 25.724 1.00 90.56 94 GLN A C 1
ATOM 758 O O . GLN A 1 94 ? -11.530 -0.703 25.669 1.00 90.56 94 GLN A O 1
ATOM 763 N N . ILE A 1 95 ? -9.378 -0.734 25.033 1.00 89.19 95 ILE A N 1
ATOM 764 C CA . ILE A 1 95 ? -9.540 0.288 24.004 1.00 89.19 95 ILE A CA 1
ATOM 765 C C . ILE A 1 95 ? -9.943 -0.420 22.709 1.00 89.19 95 ILE A C 1
ATOM 767 O O . ILE A 1 95 ? -9.269 -1.351 22.259 1.00 89.19 95 ILE A O 1
ATOM 771 N N . LEU A 1 96 ? -11.062 0.002 22.127 1.00 89.62 96 LEU A N 1
ATOM 772 C CA . LEU A 1 96 ? -11.585 -0.556 20.890 1.00 89.62 96 LEU A CA 1
ATOM 773 C C . LEU A 1 96 ? -10.588 -0.318 19.742 1.00 89.62 96 LEU A C 1
ATOM 775 O O . LEU A 1 96 ? -10.034 0.780 19.634 1.00 89.62 96 LEU A O 1
ATOM 779 N N . PRO A 1 97 ? -10.344 -1.326 18.882 1.00 87.56 97 PRO A N 1
ATOM 780 C CA . PRO A 1 97 ? -9.493 -1.154 17.716 1.00 87.56 97 PRO A CA 1
ATOM 781 C C . PRO A 1 97 ? -10.048 -0.060 16.808 1.00 87.56 97 PRO A C 1
ATOM 783 O O . PRO A 1 97 ? -11.235 -0.058 16.479 1.00 87.56 97 PRO A O 1
ATOM 786 N N . GLU A 1 98 ? -9.184 0.843 16.358 1.00 88.69 98 GLU A N 1
ATOM 787 C CA . GLU A 1 98 ? -9.583 1.895 15.431 1.00 88.69 98 GLU A CA 1
ATOM 788 C C . GLU A 1 98 ? -9.202 1.535 14.004 1.00 88.69 98 GLU A C 1
ATOM 790 O O . GLU A 1 98 ? -8.111 1.025 13.734 1.00 88.69 98 GLU A O 1
ATOM 795 N N . LYS A 1 99 ? -10.090 1.868 13.067 1.00 91.62 99 LYS A N 1
ATOM 796 C CA . LYS A 1 99 ? -9.830 1.733 11.637 1.00 91.62 99 LYS A CA 1
ATOM 797 C C . LYS A 1 99 ? -8.545 2.481 11.276 1.00 91.62 99 LYS A C 1
ATOM 799 O O . LYS A 1 99 ? -8.418 3.684 11.522 1.00 91.62 99 LYS A O 1
ATOM 804 N N . CYS A 1 100 ? -7.579 1.788 10.676 1.00 91.44 100 CYS A N 1
ATOM 805 C CA . CYS A 1 100 ? -6.326 2.415 10.278 1.00 91.44 100 CYS A CA 1
ATOM 806 C C . CYS A 1 100 ? -6.604 3.438 9.174 1.00 91.44 100 CYS A C 1
ATOM 808 O O . CYS A 1 100 ? -6.959 3.073 8.057 1.00 91.44 100 CYS A O 1
ATOM 810 N N . LYS A 1 101 ? -6.389 4.724 9.466 1.00 91.12 101 LYS A N 1
ATOM 811 C CA . LYS A 1 101 ? -6.622 5.818 8.507 1.00 91.12 101 LYS A CA 1
ATOM 812 C C . LYS A 1 101 ? -5.750 5.730 7.254 1.00 91.12 101 LYS A C 1
ATOM 814 O O . LYS A 1 101 ? -6.105 6.288 6.231 1.00 91.12 101 LYS A O 1
ATOM 819 N N . LYS A 1 102 ? -4.602 5.050 7.334 1.00 89.69 102 LYS A N 1
ATOM 820 C CA . LYS A 1 102 ? -3.649 4.966 6.222 1.00 89.69 102 LYS A CA 1
ATOM 821 C C . LYS A 1 102 ? -4.095 4.013 5.111 1.00 89.69 102 LYS A C 1
ATOM 823 O O . LYS A 1 102 ? -3.816 4.280 3.952 1.00 89.69 102 LYS A O 1
ATOM 828 N N . CYS A 1 103 ? -4.719 2.900 5.474 1.00 91.56 103 CYS A N 1
ATOM 829 C CA . CYS A 1 103 ? -5.233 1.906 4.528 1.00 91.56 103 CYS A CA 1
ATOM 830 C C . CYS A 1 103 ? -6.757 1.825 4.547 1.00 91.56 103 CYS A C 1
ATOM 832 O O . CYS A 1 103 ? -7.317 0.863 4.043 1.00 91.56 103 CYS A O 1
ATOM 834 N N . GLU A 1 104 ? -7.407 2.767 5.230 1.00 91.69 104 GLU A N 1
ATOM 835 C CA . GLU A 1 104 ? -8.848 2.787 5.445 1.00 91.69 104 GLU A CA 1
ATOM 836 C C . GLU A 1 104 ? -9.421 1.406 5.791 1.00 91.69 104 GLU A C 1
ATOM 838 O O . GLU A 1 104 ? -10.440 0.981 5.251 1.00 91.69 104 GLU A O 1
ATOM 843 N N . GLY A 1 105 ? -8.800 0.708 6.742 1.00 90.06 105 GLY A N 1
ATOM 844 C CA . GLY A 1 105 ? -9.302 -0.583 7.221 1.00 90.06 105 GLY A CA 1
ATOM 845 C C . GLY A 1 105 ? -8.960 -1.793 6.355 1.00 90.06 105 GLY A C 1
ATOM 846 O O . GLY A 1 105 ? -9.131 -2.910 6.823 1.00 90.06 105 GLY A O 1
ATOM 847 N N . GLU A 1 106 ? -8.438 -1.617 5.142 1.00 91.81 106 GLU A N 1
ATOM 848 C CA . GLU A 1 106 ? -8.170 -2.742 4.233 1.00 91.81 106 GLU A CA 1
ATOM 849 C C . GLU A 1 106 ? -6.914 -3.536 4.603 1.00 91.81 106 GLU A C 1
ATOM 851 O O . GLU A 1 106 ? -6.680 -4.637 4.107 1.00 91.81 106 GLU A O 1
ATOM 856 N N . GLY A 1 107 ? -6.041 -2.949 5.423 1.00 91.12 107 GLY A N 1
ATOM 857 C CA . GLY A 1 107 ? -4.758 -3.554 5.776 1.00 91.12 107 GLY A CA 1
ATOM 858 C C . GLY A 1 107 ? -3.725 -3.517 4.647 1.00 91.12 107 GLY A C 1
ATOM 859 O O . GLY A 1 107 ? -2.566 -3.849 4.876 1.00 91.12 107 GLY A O 1
ATOM 860 N N . LYS A 1 108 ? -4.075 -3.043 3.451 1.00 91.75 108 LYS A N 1
ATOM 861 C CA . LYS A 1 108 ? -3.176 -2.965 2.293 1.00 91.75 108 LYS A CA 1
ATOM 862 C C . LYS A 1 108 ? -3.085 -1.543 1.752 1.00 91.75 108 LYS A C 1
ATOM 864 O O . LYS A 1 108 ? -3.948 -0.711 2.002 1.00 91.75 108 LYS A O 1
ATOM 869 N N . ILE A 1 109 ? -1.987 -1.251 1.066 1.00 91.62 109 ILE A N 1
ATOM 870 C CA . ILE A 1 109 ? -1.769 0.009 0.356 1.00 91.62 109 ILE A CA 1
ATOM 871 C C . ILE A 1 109 ? -1.331 -0.349 -1.056 1.00 91.62 109 ILE A C 1
ATOM 873 O O . ILE A 1 109 ? -0.444 -1.191 -1.230 1.00 91.62 109 ILE A O 1
ATOM 877 N N . SER A 1 110 ? -1.946 0.302 -2.034 1.00 90.94 110 SER A N 1
ATOM 878 C CA . SER A 1 110 ? -1.637 0.134 -3.448 1.00 90.94 110 SER A CA 1
ATOM 879 C C . SER A 1 110 ? -0.882 1.349 -3.976 1.00 90.94 110 SER A C 1
ATOM 881 O O . SER A 1 110 ? -1.232 2.487 -3.671 1.00 90.94 110 SER A O 1
ATOM 883 N N . GLU A 1 111 ? 0.163 1.106 -4.759 1.00 89.56 111 GLU A N 1
ATOM 884 C CA . GLU A 1 111 ? 0.984 2.133 -5.401 1.00 89.56 111 GLU A CA 1
ATOM 885 C C . GLU A 1 111 ? 1.132 1.823 -6.892 1.00 89.56 111 GLU A C 1
ATOM 887 O O . GLU A 1 111 ? 1.261 0.664 -7.291 1.00 89.56 111 GLU A O 1
ATOM 892 N N . THR A 1 112 ? 1.134 2.860 -7.727 1.00 91.44 112 THR A N 1
ATOM 893 C CA . THR A 1 112 ? 1.322 2.712 -9.173 1.00 91.44 112 THR A CA 1
ATOM 894 C C . THR A 1 112 ? 2.718 2.183 -9.483 1.00 91.44 112 THR A C 1
ATOM 896 O O . THR A 1 112 ? 3.722 2.670 -8.954 1.00 91.44 112 THR A O 1
ATOM 899 N N . CYS A 1 113 ? 2.805 1.202 -10.380 1.00 86.94 113 CYS A N 1
ATOM 900 C CA . CYS A 1 113 ? 4.084 0.668 -10.810 1.00 86.94 113 CYS A CA 1
ATOM 901 C C . CYS A 1 113 ? 4.850 1.691 -11.651 1.00 86.94 113 CYS A C 1
ATOM 903 O O . CYS A 1 113 ? 4.477 1.981 -12.782 1.00 86.94 113 CYS A O 1
ATOM 905 N N . THR A 1 114 ? 5.972 2.186 -11.128 1.00 88.12 114 THR A N 1
ATOM 906 C CA . THR A 1 114 ? 6.821 3.183 -11.805 1.00 88.12 114 THR A CA 1
ATOM 907 C C . THR A 1 114 ? 7.592 2.627 -12.998 1.00 88.12 114 THR A C 1
ATOM 909 O O . THR A 1 114 ? 8.077 3.392 -13.822 1.00 88.12 114 THR A O 1
ATOM 912 N N . LYS A 1 115 ? 7.723 1.300 -13.115 1.00 83.62 115 LYS A N 1
ATOM 913 C CA . LYS A 1 115 ? 8.406 0.679 -14.258 1.00 83.62 115 LYS A CA 1
ATOM 914 C C . LYS A 1 115 ? 7.562 0.753 -15.526 1.00 83.62 115 LYS A C 1
ATOM 916 O O . LYS A 1 115 ? 8.105 1.099 -16.564 1.00 83.62 115 LYS A O 1
ATOM 921 N N . CYS A 1 116 ? 6.262 0.483 -15.426 1.00 84.00 116 CYS A N 1
ATOM 922 C CA . CYS A 1 116 ? 5.314 0.565 -16.546 1.00 84.00 116 CYS A CA 1
ATOM 923 C C . CYS A 1 116 ? 4.395 1.797 -16.470 1.00 84.00 116 CYS A C 1
ATOM 925 O O . CYS A 1 116 ? 3.423 1.880 -17.210 1.00 84.00 116 CYS A O 1
ATOM 927 N N . ASN A 1 117 ? 4.649 2.726 -15.542 1.00 85.38 117 ASN A N 1
ATOM 928 C CA . ASN A 1 117 ? 3.792 3.885 -15.255 1.00 85.38 117 ASN A CA 1
ATOM 929 C C . ASN A 1 117 ? 2.302 3.539 -15.066 1.00 85.38 117 ASN A C 1
ATOM 931 O O . ASN A 1 117 ? 1.424 4.298 -15.462 1.00 85.38 117 ASN A O 1
ATOM 935 N N . GLY A 1 118 ? 2.017 2.388 -14.457 1.00 85.12 118 GLY A N 1
ATOM 936 C CA . GLY A 1 118 ? 0.650 1.920 -14.225 1.00 85.12 118 GLY A CA 1
ATOM 937 C C . GLY A 1 118 ? 0.000 1.177 -15.388 1.00 85.12 118 GLY A C 1
ATOM 938 O O . GLY A 1 118 ? -1.100 0.673 -15.211 1.00 85.12 118 GLY A O 1
ATOM 939 N N . ASN A 1 119 ? 0.667 1.065 -16.539 1.00 85.81 119 ASN A N 1
ATOM 940 C CA . ASN A 1 119 ? 0.080 0.456 -17.732 1.00 85.81 119 ASN A CA 1
ATOM 941 C C . ASN A 1 119 ? -0.002 -1.077 -17.662 1.00 85.81 119 ASN A C 1
ATOM 943 O O . ASN A 1 119 ? -0.772 -1.685 -18.386 1.00 85.81 119 ASN A O 1
ATOM 947 N N . GLY A 1 120 ? 0.814 -1.707 -16.814 1.00 84.50 120 GLY A N 1
ATOM 948 C CA . GLY A 1 120 ? 0.880 -3.165 -16.695 1.00 84.50 120 GLY A CA 1
ATOM 949 C C . GLY A 1 120 ? 1.760 -3.832 -17.749 1.00 84.50 120 GLY A C 1
ATOM 950 O O . GLY A 1 120 ? 2.418 -4.811 -17.415 1.00 84.50 120 GLY A O 1
ATOM 951 N N . ASP A 1 121 ? 1.897 -3.231 -18.931 1.00 85.50 121 ASP A N 1
ATOM 952 C CA . ASP A 1 121 ? 2.606 -3.814 -20.074 1.00 85.50 121 ASP A CA 1
ATOM 953 C C . ASP A 1 121 ? 3.666 -2.884 -20.682 1.00 85.50 121 ASP A C 1
ATOM 955 O O . ASP A 1 121 ? 3.653 -1.663 -20.480 1.00 85.50 121 ASP A O 1
ATOM 959 N N . PHE A 1 122 ? 4.580 -3.483 -21.450 1.00 80.44 122 PHE A N 1
ATOM 960 C CA . PHE A 1 122 ? 5.539 -2.792 -22.308 1.00 80.44 122 PHE A CA 1
ATOM 961 C C . PHE A 1 122 ? 5.372 -3.206 -23.764 1.00 80.44 122 PHE A C 1
ATOM 963 O O . PHE A 1 122 ? 5.415 -4.395 -24.087 1.00 80.44 122 PHE A O 1
ATOM 970 N N . ASP A 1 123 ? 5.303 -2.209 -24.641 1.00 81.25 123 ASP A N 1
ATOM 971 C CA . ASP A 1 123 ? 5.360 -2.413 -26.080 1.00 81.25 123 ASP A CA 1
ATOM 972 C C . ASP A 1 123 ? 6.801 -2.292 -26.575 1.00 81.25 123 ASP A C 1
ATOM 974 O O . ASP A 1 123 ? 7.519 -1.333 -26.287 1.00 81.25 123 ASP A O 1
ATOM 978 N N . SER A 1 124 ? 7.227 -3.278 -27.356 1.00 73.31 124 SER A N 1
ATOM 979 C CA . SER A 1 124 ? 8.452 -3.191 -28.143 1.00 73.31 124 SER A CA 1
ATOM 980 C C . SER A 1 124 ? 8.120 -2.691 -29.542 1.00 73.31 124 SER A C 1
ATOM 982 O O . SER A 1 124 ? 7.356 -3.315 -30.278 1.00 73.31 124 SER A O 1
ATOM 984 N N . GLU A 1 125 ? 8.706 -1.562 -29.925 1.00 71.31 125 GLU A N 1
ATOM 985 C CA . GLU A 1 125 ? 8.516 -1.002 -31.260 1.00 71.31 125 GLU A CA 1
ATOM 986 C C . GLU A 1 125 ? 9.157 -1.881 -32.340 1.00 71.31 125 GLU A C 1
ATOM 988 O O . GLU A 1 125 ? 10.237 -2.465 -32.175 1.00 71.31 125 GLU A O 1
ATOM 993 N N . CYS A 1 126 ? 8.511 -1.930 -33.499 1.00 67.62 126 CYS A N 1
ATOM 994 C CA . CYS A 1 126 ? 9.062 -2.552 -34.684 1.00 67.62 126 CYS A CA 1
ATOM 995 C C . CYS A 1 126 ? 10.257 -1.732 -35.190 1.00 67.62 126 CYS A C 1
ATOM 997 O O . CYS A 1 126 ? 10.118 -0.603 -35.657 1.00 67.62 126 CYS A O 1
ATOM 999 N N . ARG A 1 127 ? 11.457 -2.319 -35.136 1.00 63.12 127 ARG A N 1
ATOM 1000 C CA . ARG A 1 127 ? 12.692 -1.677 -35.631 1.00 63.12 127 ARG A CA 1
ATOM 1001 C C . ARG A 1 127 ? 12.828 -1.693 -37.157 1.00 63.12 127 ARG A C 1
ATOM 1003 O O . ARG A 1 127 ? 13.740 -1.068 -37.697 1.00 63.12 127 ARG A O 1
ATOM 1010 N N . TYR A 1 128 ? 11.942 -2.409 -37.843 1.00 56.62 128 TYR A N 1
ATOM 1011 C CA . TYR A 1 128 ? 11.878 -2.468 -39.299 1.00 56.62 128 TYR A CA 1
ATOM 1012 C C . TYR A 1 128 ? 10.897 -1.419 -39.812 1.00 56.62 128 TYR A C 1
ATOM 1014 O O . TYR A 1 128 ? 9.757 -1.407 -39.363 1.00 56.62 128 TYR A O 1
ATOM 1022 N N . TYR A 1 129 ? 11.345 -0.598 -40.770 1.00 60.72 129 TYR A N 1
ATOM 1023 C CA . TYR A 1 129 ? 10.554 0.433 -41.458 1.00 60.72 129 TYR A CA 1
ATOM 1024 C C . TYR A 1 129 ? 9.899 1.426 -40.494 1.00 60.72 129 TYR A C 1
ATOM 1026 O O . TYR A 1 129 ? 8.817 1.159 -39.988 1.00 60.72 129 TYR A O 1
ATOM 1034 N N . ASP A 1 130 ? 10.633 2.514 -40.211 1.00 58.56 130 ASP A N 1
ATOM 1035 C CA . ASP A 1 130 ? 10.265 3.737 -39.465 1.00 58.56 130 ASP A CA 1
ATOM 1036 C C . ASP A 1 130 ? 9.417 3.626 -38.171 1.00 58.56 130 ASP A C 1
ATOM 1038 O O . ASP A 1 130 ? 9.137 4.646 -37.541 1.00 58.56 130 ASP A O 1
ATOM 1042 N N . GLY A 1 131 ? 9.117 2.425 -37.677 1.00 56.59 131 GLY A N 1
ATOM 1043 C CA . GLY A 1 131 ? 8.240 2.172 -36.533 1.00 56.59 131 GLY A CA 1
ATOM 1044 C C . GLY A 1 131 ? 6.744 2.309 -36.836 1.00 56.59 131 GLY A C 1
ATOM 1045 O O . GLY A 1 131 ? 5.943 2.053 -35.947 1.00 56.59 131 GLY A O 1
ATOM 1046 N N . THR A 1 132 ? 6.336 2.678 -38.058 1.00 62.72 132 THR A N 1
ATOM 1047 C CA . THR A 1 132 ? 4.912 2.905 -38.385 1.00 62.72 132 THR A CA 1
ATOM 1048 C C . THR A 1 132 ? 4.183 1.645 -38.847 1.00 62.72 132 THR A C 1
ATOM 1050 O O . THR A 1 132 ? 2.960 1.649 -38.967 1.00 62.72 132 THR A O 1
ATOM 1053 N N . GLY A 1 133 ? 4.920 0.567 -39.134 1.00 57.66 133 GLY A N 1
ATOM 1054 C CA . GLY A 1 133 ? 4.366 -0.677 -39.668 1.00 57.66 133 GLY A CA 1
ATOM 1055 C C . GLY A 1 133 ? 4.138 -0.677 -41.186 1.00 57.66 133 GLY A C 1
ATOM 1056 O O . GLY A 1 133 ? 3.672 -1.682 -41.727 1.00 57.66 133 GLY A O 1
ATOM 1057 N N . TRP A 1 134 ? 4.514 0.388 -41.899 1.00 57.31 134 TRP A N 1
ATOM 1058 C CA . TRP A 1 134 ? 4.336 0.507 -43.349 1.00 57.31 134 TRP A CA 1
ATOM 1059 C C . TRP A 1 134 ? 5.655 0.785 -44.071 1.00 57.31 134 TRP A C 1
ATOM 1061 O O . TRP A 1 134 ? 6.521 1.492 -43.570 1.00 57.31 134 TRP A O 1
ATOM 1071 N N . SER A 1 135 ? 5.795 0.257 -45.288 1.00 53.66 135 SER A N 1
ATOM 1072 C CA . SER A 1 135 ? 6.945 0.530 -46.155 1.00 53.66 135 SER A CA 1
ATOM 1073 C C . SER A 1 135 ? 6.606 1.560 -47.236 1.00 53.66 135 SER A C 1
ATOM 1075 O O . SER A 1 135 ? 5.921 1.266 -48.206 1.00 53.66 135 SER A O 1
ATOM 1077 N N . ILE A 1 136 ? 7.097 2.789 -47.107 1.00 50.25 136 ILE A N 1
ATOM 1078 C CA . ILE A 1 136 ? 7.242 3.719 -48.238 1.00 50.25 136 ILE A CA 1
ATOM 1079 C C . ILE A 1 136 ? 8.677 4.221 -48.169 1.00 50.25 136 ILE A C 1
ATOM 1081 O O . ILE A 1 136 ? 9.035 4.763 -47.130 1.00 50.25 136 ILE A O 1
ATOM 1085 N N . GLY A 1 137 ? 9.475 3.997 -49.230 1.00 57.59 137 GLY A N 1
ATOM 1086 C CA . GLY A 1 137 ? 10.853 4.498 -49.408 1.00 57.59 137 GLY A CA 1
ATOM 1087 C C . GLY A 1 137 ? 11.542 4.917 -48.108 1.00 57.59 137 GLY A C 1
ATOM 1088 O O . GLY A 1 137 ? 11.610 6.104 -47.798 1.00 57.59 137 GLY A O 1
ATOM 1089 N N . ALA A 1 138 ? 11.947 3.938 -47.300 1.00 57.31 138 ALA A N 1
ATOM 1090 C CA . ALA A 1 138 ? 12.124 4.175 -45.874 1.00 57.31 138 ALA A CA 1
ATOM 1091 C C . ALA A 1 138 ? 13.568 4.541 -45.526 1.00 57.31 138 ALA A C 1
ATOM 1093 O O . ALA A 1 138 ? 14.522 3.850 -45.905 1.00 57.31 138 ALA A O 1
ATOM 1094 N N . TYR A 1 139 ? 13.703 5.596 -44.725 1.00 66.38 139 TYR A N 1
ATOM 1095 C CA . TYR A 1 139 ? 14.898 5.889 -43.943 1.00 66.38 139 TYR A CA 1
ATOM 1096 C C . TYR A 1 139 ? 15.291 4.659 -43.113 1.00 66.38 139 TYR A C 1
ATOM 1098 O O . TYR A 1 139 ? 14.486 4.117 -42.347 1.00 66.38 139 TYR A O 1
ATOM 1106 N N . CYS A 1 140 ? 16.533 4.192 -43.258 1.00 70.38 140 CYS A N 1
ATOM 1107 C CA . CYS A 1 140 ? 17.012 3.053 -42.486 1.00 70.38 140 CYS A CA 1
ATOM 1108 C C . CYS A 1 140 ? 17.339 3.500 -41.054 1.00 70.38 140 CYS A C 1
ATOM 1110 O O . CYS A 1 140 ? 18.455 3.948 -40.789 1.00 70.38 140 CYS A O 1
ATOM 1112 N N . LYS A 1 141 ? 16.389 3.330 -40.120 1.00 68.88 141 LYS A N 1
ATOM 1113 C CA . LYS A 1 141 ? 16.579 3.639 -38.687 1.00 68.88 141 LYS A CA 1
ATOM 1114 C C . LYS A 1 141 ? 17.809 2.961 -38.084 1.00 68.88 141 LYS A C 1
ATOM 1116 O O . LYS A 1 141 ? 18.466 3.541 -37.236 1.00 68.88 141 LYS A O 1
ATOM 1121 N N . ASN A 1 142 ? 18.153 1.757 -38.541 1.00 74.00 142 ASN A N 1
ATOM 1122 C CA . ASN A 1 142 ? 19.278 1.008 -37.985 1.00 74.00 142 ASN A CA 1
ATOM 1123 C C . ASN A 1 142 ? 20.637 1.696 -38.196 1.00 74.00 142 ASN A C 1
ATOM 1125 O O . ASN A 1 142 ? 21.517 1.553 -37.363 1.00 74.00 142 ASN A O 1
ATOM 1129 N N . CYS A 1 143 ? 20.823 2.420 -39.302 1.00 74.44 143 CYS A N 1
ATOM 1130 C CA . CYS A 1 143 ? 22.036 3.208 -39.558 1.00 74.44 143 CYS A CA 1
ATOM 1131 C C 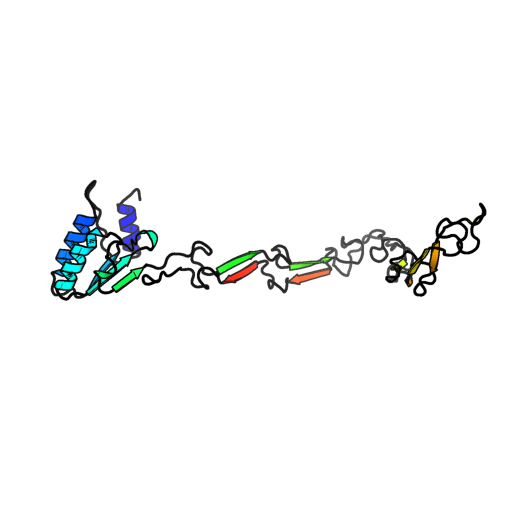. CYS A 1 143 ? 21.758 4.709 -39.594 1.00 74.44 143 CYS A C 1
ATOM 1133 O O . CYS A 1 143 ? 22.551 5.469 -40.148 1.00 74.44 143 CYS A O 1
ATOM 1135 N N . GLU A 1 144 ? 20.599 5.116 -39.089 1.00 77.38 144 GLU A N 1
ATOM 1136 C CA . GLU A 1 144 ? 20.129 6.492 -39.116 1.00 77.38 144 GLU A CA 1
ATOM 1137 C C . GLU A 1 144 ? 20.247 7.173 -40.493 1.00 77.38 144 GLU A C 1
ATOM 1139 O O . GLU A 1 144 ? 20.589 8.348 -40.610 1.00 77.38 144 GLU A O 1
ATOM 1144 N N . GLY A 1 145 ? 19.984 6.432 -41.572 1.00 74.25 145 GLY A N 1
ATOM 1145 C CA . GLY A 1 145 ? 20.049 6.978 -42.929 1.00 74.25 145 GLY A CA 1
ATOM 1146 C C . GLY A 1 145 ? 21.456 7.096 -43.519 1.00 74.25 145 GLY A C 1
ATOM 1147 O O . GLY A 1 145 ? 21.595 7.413 -44.696 1.00 74.25 145 GLY A O 1
ATOM 1148 N N . THR A 1 146 ? 22.508 6.808 -42.751 1.00 81.50 146 THR A N 1
ATOM 1149 C CA . THR A 1 146 ? 23.900 6.975 -43.211 1.00 81.50 146 THR A CA 1
ATOM 1150 C C . THR A 1 146 ? 24.376 5.838 -44.111 1.00 81.50 146 THR A C 1
ATOM 1152 O O . THR A 1 146 ? 25.328 5.994 -44.869 1.00 81.50 146 THR A O 1
ATOM 1155 N N . GLY A 1 147 ? 23.749 4.665 -44.002 1.00 80.56 147 GLY A N 1
ATOM 1156 C CA . GLY A 1 147 ? 24.220 3.434 -44.639 1.00 80.56 147 GLY A C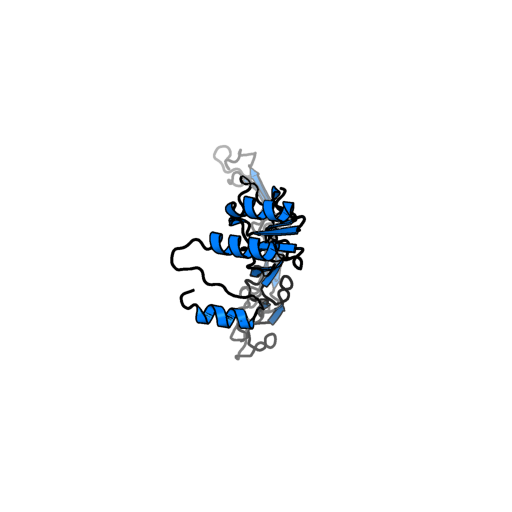A 1
ATOM 1157 C C . GLY A 1 147 ? 25.288 2.684 -43.838 1.00 80.56 147 GLY A C 1
ATOM 1158 O O . GLY A 1 147 ? 25.587 1.533 -44.160 1.00 80.56 147 GLY A O 1
ATOM 1159 N N . TRP A 1 148 ? 25.812 3.264 -42.760 1.00 83.19 148 TRP A N 1
ATOM 1160 C CA . TRP A 1 148 ? 26.938 2.720 -42.003 1.00 83.19 148 TRP A CA 1
ATOM 1161 C C . TRP A 1 148 ? 26.601 2.581 -40.519 1.00 83.19 148 TRP A C 1
ATOM 1163 O O . TRP A 1 148 ? 25.882 3.393 -39.949 1.00 83.19 148 TRP A O 1
ATOM 1173 N N . LEU A 1 149 ? 27.122 1.533 -39.891 1.00 82.62 149 LEU A N 1
ATOM 1174 C CA . LEU A 1 149 ? 27.143 1.391 -38.441 1.00 82.62 149 LEU A CA 1
ATOM 1175 C C . LEU A 1 149 ? 28.534 1.795 -37.969 1.00 82.62 149 LEU A C 1
ATOM 1177 O O . LEU A 1 149 ? 29.522 1.162 -38.347 1.00 82.62 149 LEU A O 1
ATOM 1181 N N . VAL A 1 150 ? 28.601 2.872 -37.192 1.00 82.88 150 VAL A N 1
ATOM 1182 C CA . VAL A 1 150 ? 29.852 3.414 -36.657 1.00 82.88 150 VAL A CA 1
ATOM 1183 C C . VAL A 1 150 ? 29.894 3.124 -35.165 1.00 82.88 150 VAL A C 1
ATOM 1185 O O . VAL A 1 150 ? 29.025 3.566 -34.416 1.00 82.88 150 VAL A O 1
ATOM 1188 N N . SER A 1 151 ? 30.901 2.374 -34.729 1.00 84.75 151 SER A N 1
ATOM 1189 C CA . SER A 1 151 ? 31.191 2.189 -33.312 1.00 84.75 151 SER A CA 1
ATOM 1190 C C . SER A 1 151 ? 32.236 3.212 -32.892 1.00 84.75 151 SER A C 1
ATOM 1192 O O . SER A 1 151 ? 33.371 3.186 -33.369 1.00 84.75 151 SER A O 1
ATOM 1194 N N . ILE A 1 152 ? 31.846 4.137 -32.019 1.00 86.69 152 ILE A N 1
ATOM 1195 C CA . ILE A 1 152 ? 32.747 5.159 -31.486 1.00 86.69 152 ILE A CA 1
ATOM 1196 C C . ILE A 1 152 ? 33.755 4.489 -30.546 1.00 86.69 152 ILE A C 1
ATOM 1198 O O . ILE A 1 152 ? 33.388 3.656 -29.713 1.00 86.69 152 ILE A O 1
ATOM 1202 N N . CYS A 1 153 ? 35.031 4.857 -30.654 1.00 85.25 153 CYS A N 1
ATOM 1203 C CA . CYS A 1 153 ? 36.048 4.365 -29.737 1.00 85.25 153 CYS A CA 1
ATOM 1204 C C . CYS A 1 153 ? 35.772 4.880 -28.320 1.00 85.25 153 CYS A C 1
ATOM 1206 O O . CYS A 1 153 ? 35.873 6.074 -28.046 1.00 85.25 153 CYS A O 1
ATOM 1208 N N . THR A 1 154 ? 35.456 3.972 -27.396 1.00 86.56 154 THR A N 1
ATOM 1209 C CA . THR A 1 154 ? 35.100 4.313 -26.008 1.00 86.56 154 THR A CA 1
ATOM 1210 C C . THR A 1 154 ? 36.292 4.751 -25.158 1.00 86.56 154 THR A C 1
ATOM 1212 O O . THR A 1 154 ? 36.099 5.263 -24.064 1.00 86.56 154 THR A O 1
ATOM 1215 N N . ILE A 1 155 ? 37.529 4.533 -25.623 1.00 83.00 155 ILE A N 1
ATOM 1216 C CA . ILE A 1 155 ? 38.737 4.962 -24.900 1.00 83.00 155 ILE A CA 1
ATOM 1217 C C . ILE A 1 155 ? 38.975 6.462 -25.093 1.00 83.00 155 ILE A C 1
ATOM 1219 O O . ILE A 1 155 ? 39.327 7.149 -24.141 1.00 83.00 155 ILE A O 1
ATOM 1223 N N . CYS A 1 156 ? 38.751 6.977 -26.303 1.00 84.75 156 CYS A N 1
ATOM 1224 C CA . CYS A 1 156 ? 38.902 8.399 -26.623 1.00 84.75 156 CYS A CA 1
ATOM 1225 C C . CYS A 1 156 ? 37.564 9.125 -26.830 1.00 84.75 156 CYS A C 1
ATOM 1227 O O . CYS A 1 156 ? 37.559 10.288 -27.220 1.00 84.75 156 CYS A O 1
ATOM 1229 N N . ASN A 1 157 ? 36.431 8.447 -26.613 1.00 84.31 157 ASN A N 1
ATOM 1230 C CA . ASN A 1 157 ? 35.071 8.949 -26.845 1.00 84.31 157 ASN A CA 1
ATOM 1231 C C . ASN A 1 157 ? 34.876 9.609 -28.222 1.00 84.31 157 ASN A C 1
ATOM 1233 O O . ASN A 1 157 ? 34.183 10.616 -28.342 1.00 84.31 157 ASN A O 1
ATOM 1237 N N . GLY A 1 158 ? 35.505 9.061 -29.262 1.00 83.94 158 GLY A N 1
ATOM 1238 C CA . GLY A 1 158 ? 35.382 9.589 -30.624 1.00 83.94 158 GLY A CA 1
ATOM 1239 C C . GLY A 1 158 ? 36.322 10.733 -30.979 1.00 83.94 158 GLY A C 1
ATOM 1240 O O . GLY A 1 158 ? 36.292 11.195 -32.111 1.00 83.94 158 GLY A O 1
ATOM 1241 N N . VAL A 1 159 ? 37.171 11.177 -30.051 1.00 87.50 159 VAL A N 1
ATOM 1242 C CA . VAL A 1 159 ? 38.097 12.299 -30.280 1.00 87.50 159 VAL A CA 1
ATOM 1243 C C . VAL A 1 159 ? 39.359 11.864 -31.032 1.00 87.50 159 VAL A C 1
ATOM 1245 O O . VAL A 1 159 ? 40.035 12.693 -31.627 1.00 87.50 159 VAL A O 1
ATOM 1248 N N . GLY A 1 160 ? 39.711 10.576 -30.980 1.00 84.75 160 GLY A N 1
ATOM 1249 C CA . GLY A 1 160 ? 40.940 10.054 -31.588 1.00 84.75 160 GLY A CA 1
ATOM 1250 C C . GLY A 1 160 ? 42.204 10.256 -30.742 1.00 84.75 160 GLY A C 1
ATOM 1251 O O . GLY A 1 160 ? 43.245 9.689 -31.049 1.00 84.75 160 GLY A O 1
ATOM 1252 N N . VAL A 1 161 ? 42.123 10.970 -29.616 1.00 88.19 161 VAL A N 1
ATOM 1253 C CA . VAL A 1 161 ? 43.260 11.262 -28.721 1.00 88.19 161 VAL A CA 1
ATOM 1254 C C . VAL A 1 161 ? 43.069 10.553 -27.378 1.00 88.19 161 VAL A C 1
ATOM 1256 O O . VAL A 1 161 ? 42.006 10.665 -26.770 1.00 88.19 161 VAL A O 1
ATOM 1259 N N . SER A 1 162 ? 44.075 9.811 -26.904 1.00 83.94 162 SER A N 1
ATOM 1260 C CA . SER A 1 162 ? 44.023 9.120 -25.601 1.00 83.94 162 SER A CA 1
ATOM 1261 C C . SER A 1 162 ? 44.526 9.967 -24.439 1.00 83.94 162 SER A C 1
ATOM 1263 O O . SER A 1 162 ? 44.101 9.765 -23.303 1.00 83.94 162 SER A O 1
ATOM 1265 N N . SER A 1 163 ? 45.435 10.904 -24.696 1.00 84.00 163 SER A N 1
ATOM 1266 C CA . SER A 1 163 ? 45.905 11.841 -23.682 1.00 84.00 163 SER A CA 1
ATOM 1267 C C . SER A 1 163 ? 46.552 13.062 -24.321 1.00 84.00 163 SER A C 1
ATOM 1269 O O . SER A 1 163 ? 47.050 13.021 -25.447 1.00 84.00 163 SER A O 1
ATOM 1271 N N . THR A 1 164 ? 46.550 14.155 -23.567 1.00 87.06 164 THR A N 1
ATOM 1272 C CA . THR A 1 164 ? 47.223 15.393 -23.942 1.00 87.06 164 THR A CA 1
ATOM 1273 C C . THR A 1 164 ? 48.112 15.807 -22.782 1.00 87.06 164 THR A C 1
ATOM 1275 O O . THR A 1 164 ? 47.637 15.897 -21.648 1.00 87.06 164 THR A O 1
ATOM 1278 N N . SER A 1 165 ? 49.387 16.067 -23.049 1.00 88.12 165 SER A N 1
ATOM 1279 C CA . SER A 1 165 ? 50.334 16.587 -22.065 1.00 88.12 165 SER A CA 1
ATOM 1280 C C . SER A 1 165 ? 50.863 17.949 -22.494 1.00 88.12 165 SER A C 1
ATOM 1282 O O . SER A 1 165 ? 50.843 18.314 -23.671 1.00 88.12 165 SER A O 1
ATOM 1284 N N . ASN A 1 166 ? 51.321 18.732 -21.523 1.00 91.38 166 ASN A N 1
ATOM 1285 C CA . ASN A 1 166 ? 52.002 19.983 -21.818 1.00 91.38 166 ASN A CA 1
ATOM 1286 C C . ASN A 1 166 ? 53.326 19.685 -22.525 1.00 91.38 166 ASN A C 1
ATOM 1288 O O . ASN A 1 166 ? 54.047 18.761 -22.150 1.00 91.38 166 ASN A O 1
ATOM 1292 N N . CYS A 1 167 ? 53.649 20.471 -23.548 1.00 88.31 167 CYS A N 1
ATOM 1293 C CA . CYS A 1 167 ? 54.952 20.378 -24.183 1.00 88.31 167 CYS A CA 1
ATOM 1294 C C . CYS A 1 167 ? 56.001 21.001 -23.254 1.00 88.31 167 CYS A C 1
ATOM 1296 O O . CYS A 1 167 ? 55.988 22.212 -23.029 1.00 88.31 167 CYS A O 1
ATOM 1298 N N . GLU A 1 168 ? 56.884 20.168 -22.705 1.00 90.12 168 GLU A N 1
ATOM 1299 C CA . GLU A 1 168 ? 57.941 20.596 -21.779 1.00 90.12 168 GLU A CA 1
ATOM 1300 C C . GLU A 1 168 ? 58.951 21.532 -22.453 1.00 90.12 168 GLU A C 1
ATOM 1302 O O . GLU A 1 168 ? 59.390 22.500 -21.842 1.00 90.12 168 GLU A O 1
ATOM 1307 N N . GLU A 1 169 ? 59.242 21.304 -23.737 1.00 88.75 169 GLU A N 1
ATOM 1308 C CA . GLU A 1 169 ? 60.234 22.068 -24.506 1.00 88.75 169 GLU A CA 1
ATOM 1309 C C . GLU A 1 169 ? 59.853 23.540 -24.684 1.00 88.75 169 GLU A C 1
ATOM 1311 O O . GLU A 1 169 ? 60.724 24.399 -24.723 1.00 88.75 169 GLU A O 1
ATOM 1316 N N . CYS A 1 170 ? 58.557 23.844 -24.744 1.00 88.31 170 CYS A N 1
ATOM 1317 C CA . CYS A 1 170 ? 58.065 25.217 -24.808 1.00 88.31 170 CYS A CA 1
ATOM 1318 C C . CYS A 1 170 ? 57.294 25.625 -23.550 1.00 88.31 170 CYS A C 1
ATOM 1320 O O . CYS A 1 170 ? 56.504 26.558 -23.613 1.00 88.31 170 CYS A O 1
ATOM 1322 N N . ALA A 1 171 ? 57.414 24.896 -22.435 1.00 88.25 171 ALA A N 1
ATOM 1323 C CA . ALA A 1 171 ? 56.663 25.163 -21.200 1.00 88.25 171 ALA A CA 1
ATOM 1324 C C . ALA A 1 171 ? 55.159 25.459 -21.429 1.00 88.25 171 ALA A C 1
ATOM 1326 O O . ALA A 1 171 ? 54.580 26.369 -20.839 1.00 88.25 171 ALA A O 1
ATOM 1327 N N . ALA A 1 172 ? 54.532 24.698 -22.327 1.00 87.19 172 ALA A N 1
ATOM 1328 C CA . ALA A 1 172 ? 53.149 24.864 -22.776 1.00 87.19 172 ALA A CA 1
ATOM 1329 C C . ALA A 1 172 ? 52.766 26.169 -23.506 1.00 87.19 172 ALA A C 1
ATOM 1331 O O . ALA A 1 172 ? 51.585 26.381 -23.776 1.00 87.19 172 ALA A O 1
ATOM 1332 N N . THR A 1 173 ? 53.721 27.022 -23.878 1.00 90.81 173 THR A N 1
ATOM 1333 C CA . THR A 1 173 ? 53.448 28.284 -24.595 1.00 90.81 173 THR A CA 1
ATOM 1334 C C . THR A 1 173 ? 53.241 28.095 -26.099 1.00 90.81 173 THR A C 1
ATOM 1336 O O . THR A 1 173 ? 52.643 28.947 -26.748 1.00 90.81 173 THR A O 1
ATOM 1339 N N . GLY A 1 174 ? 53.755 26.996 -26.657 1.00 87.25 174 GLY A N 1
ATOM 1340 C CA . GLY A 1 174 ? 53.779 26.733 -28.094 1.00 87.25 174 GLY A CA 1
ATOM 1341 C C . GLY A 1 174 ? 54.961 27.364 -28.827 1.00 87.25 174 GLY A C 1
ATOM 1342 O O . GLY A 1 174 ? 55.202 26.992 -29.968 1.00 87.25 174 GLY A O 1
ATOM 1343 N N . ASN A 1 175 ? 55.751 28.232 -28.189 1.00 91.62 175 ASN A N 1
ATOM 1344 C CA . ASN A 1 175 ? 56.866 28.928 -28.837 1.00 91.62 175 ASN A CA 1
ATOM 1345 C C . ASN A 1 175 ? 58.157 28.851 -28.006 1.00 91.62 175 ASN A C 1
ATOM 1347 O O . ASN A 1 175 ? 58.109 28.826 -26.776 1.00 91.62 175 ASN A O 1
ATOM 1351 N N . ILE A 1 176 ? 59.304 28.825 -28.684 1.00 88.94 176 ILE A N 1
ATOM 1352 C CA . ILE A 1 176 ? 60.648 28.926 -28.100 1.00 88.94 176 ILE A CA 1
ATOM 1353 C C . ILE A 1 176 ? 61.334 30.087 -28.819 1.00 88.94 176 ILE A C 1
ATOM 1355 O O . ILE A 1 176 ? 61.393 30.076 -30.043 1.00 88.94 176 ILE A O 1
ATOM 1359 N N . ASP A 1 177 ? 61.785 31.097 -28.070 1.00 87.25 177 ASP A N 1
ATOM 1360 C CA . ASP A 1 177 ? 62.461 32.288 -28.611 1.00 87.25 177 ASP A CA 1
ATOM 1361 C C . ASP A 1 177 ? 61.719 32.940 -29.799 1.00 87.25 177 ASP A C 1
ATOM 1363 O O . ASP A 1 177 ? 62.303 33.248 -30.830 1.00 87.25 177 ASP A O 1
ATOM 1367 N N . GLU A 1 178 ? 60.401 33.132 -29.640 1.00 84.06 178 GLU A N 1
ATOM 1368 C CA . GLU A 1 178 ? 59.476 33.717 -30.636 1.00 84.06 178 GLU A CA 1
ATOM 1369 C C . GLU A 1 178 ? 59.217 32.870 -31.901 1.00 84.06 178 GLU A C 1
ATOM 1371 O O . GLU A 1 178 ? 58.389 33.249 -32.730 1.00 84.06 178 GLU A O 1
ATOM 1376 N N . GLU A 1 179 ? 59.810 31.679 -32.014 1.00 87.12 179 GLU A N 1
ATOM 1377 C CA . GLU A 1 179 ? 59.522 30.710 -33.076 1.00 87.12 179 GLU A CA 1
ATOM 1378 C C . GLU A 1 179 ? 58.596 29.583 -32.597 1.00 87.12 179 GLU A C 1
ATOM 1380 O O . GLU A 1 179 ? 58.597 29.188 -31.427 1.00 87.12 179 GLU A O 1
ATOM 1385 N N . SER A 1 180 ? 57.794 29.023 -33.508 1.00 90.00 180 SER A N 1
ATOM 1386 C CA . SER A 1 180 ? 56.904 27.904 -33.182 1.00 90.00 180 SER A CA 1
ATOM 1387 C C . SER A 1 180 ? 57.691 26.661 -32.775 1.00 90.00 180 SER A C 1
ATOM 1389 O O . SER A 1 180 ? 58.531 26.157 -33.518 1.00 90.00 180 SER A O 1
ATOM 1391 N N . CYS A 1 181 ? 57.367 26.117 -31.601 1.00 88.94 181 CYS A N 1
ATOM 1392 C CA . CYS A 1 181 ? 58.001 24.920 -31.066 1.00 88.94 181 CYS A CA 1
ATOM 1393 C C . CYS A 1 181 ? 57.737 23.726 -31.989 1.00 88.94 181 CYS A C 1
ATOM 1395 O O . CYS A 1 181 ? 56.596 23.278 -32.120 1.00 88.94 181 CYS A O 1
ATOM 1397 N N . SER A 1 182 ? 58.795 23.181 -32.586 1.00 88.31 182 SER A N 1
ATOM 1398 C CA . SER A 1 182 ? 58.727 22.062 -33.533 1.00 88.31 182 SER A CA 1
ATOM 1399 C C . SER A 1 182 ? 58.174 20.776 -32.911 1.00 88.31 182 SER A C 1
ATOM 1401 O O . SER A 1 182 ? 57.462 20.032 -33.576 1.00 88.31 182 SER A O 1
ATOM 1403 N N . ALA A 1 183 ? 58.418 20.541 -31.619 1.00 83.75 183 ALA A N 1
ATOM 1404 C CA . ALA A 1 183 ? 57.969 19.338 -30.920 1.00 83.75 183 ALA A CA 1
ATOM 1405 C C . ALA A 1 183 ? 56.463 19.296 -30.609 1.00 83.75 183 ALA A C 1
ATOM 1407 O O . ALA A 1 183 ? 55.930 18.234 -30.288 1.00 83.75 183 ALA A O 1
ATOM 1408 N N . CYS A 1 184 ? 55.770 20.436 -30.673 1.00 86.31 184 CYS A N 1
ATOM 1409 C CA . CYS A 1 184 ? 54.311 20.511 -30.531 1.00 86.31 184 CYS A CA 1
ATOM 1410 C C . CYS A 1 184 ? 53.639 21.309 -31.655 1.00 86.31 184 CYS A C 1
ATOM 1412 O O . CYS A 1 184 ? 52.462 21.647 -31.543 1.00 86.31 184 CYS A O 1
ATOM 1414 N N . PHE A 1 185 ? 54.390 21.633 -32.710 1.00 85.88 185 PHE A N 1
ATOM 1415 C CA . PHE A 1 185 ? 53.955 22.423 -33.862 1.00 85.88 185 PHE A CA 1
ATOM 1416 C C . PHE A 1 185 ? 53.207 23.711 -33.484 1.00 85.88 185 PHE A C 1
ATOM 1418 O O . PHE A 1 185 ? 52.175 24.033 -34.067 1.00 85.88 185 PHE A O 1
ATOM 1425 N N . GLY A 1 186 ? 53.693 24.437 -32.474 1.00 84.25 186 GLY A N 1
ATOM 1426 C CA . GLY A 1 186 ? 53.063 25.691 -32.045 1.00 84.25 186 GLY A CA 1
ATOM 1427 C C . GLY A 1 186 ? 51.898 25.553 -31.056 1.00 84.25 186 GLY A C 1
ATOM 1428 O O . GLY A 1 186 ? 51.401 26.560 -30.564 1.00 84.25 186 GLY A O 1
ATOM 1429 N N . LEU A 1 187 ? 51.440 24.336 -30.734 1.00 86.25 187 LEU A N 1
ATOM 1430 C CA . LEU A 1 187 ? 50.207 24.126 -29.954 1.00 86.25 187 LEU A CA 1
ATOM 1431 C C . LEU A 1 187 ? 50.397 24.198 -28.431 1.00 86.25 187 LEU A C 1
ATOM 1433 O O . LEU A 1 187 ? 49.420 24.215 -27.682 1.00 86.25 187 LEU A O 1
ATOM 1437 N N . GLY A 1 188 ? 51.641 24.147 -27.951 1.00 85.56 188 GLY A N 1
ATOM 1438 C CA . GLY A 1 188 ? 51.965 24.096 -26.520 1.00 85.56 188 GLY A CA 1
ATOM 1439 C C . GLY A 1 188 ? 51.633 22.758 -25.849 1.00 85.56 188 GLY A C 1
ATOM 1440 O O . GLY A 1 188 ? 51.886 22.563 -24.661 1.00 85.56 188 GLY A O 1
ATOM 1441 N N . LYS A 1 189 ? 51.089 21.791 -26.587 1.00 87.94 189 LYS A N 1
ATOM 1442 C CA . LYS A 1 189 ? 50.667 20.495 -26.054 1.00 87.94 189 LYS A CA 1
ATOM 1443 C C . LYS A 1 189 ? 51.094 19.367 -26.980 1.00 87.94 189 LYS A C 1
ATOM 1445 O O . LYS A 1 189 ? 51.006 19.502 -28.196 1.00 87.94 189 LYS A O 1
ATOM 1450 N N . LYS A 1 190 ? 51.533 18.252 -26.397 1.00 85.88 190 LYS A N 1
ATOM 1451 C CA . LYS A 1 190 ? 51.770 16.994 -27.110 1.00 85.88 190 LYS A CA 1
ATOM 1452 C C . LYS A 1 190 ? 50.501 16.149 -27.005 1.00 85.88 190 LYS A C 1
ATOM 1454 O O . LYS A 1 190 ? 49.970 15.950 -25.911 1.00 85.88 190 LYS A O 1
ATOM 1459 N N . VAL A 1 191 ? 49.989 15.702 -28.147 1.00 84.94 191 VAL A N 1
ATOM 1460 C CA . VAL A 1 191 ? 48.836 14.799 -28.227 1.00 84.94 191 VAL A CA 1
ATOM 1461 C C . VAL A 1 191 ? 49.335 13.376 -28.424 1.00 84.94 191 VAL A C 1
ATOM 1463 O O . VAL A 1 191 ? 50.242 13.137 -29.217 1.00 84.94 191 VAL A O 1
ATOM 1466 N N . VAL A 1 192 ? 48.758 12.438 -27.681 1.00 85.88 192 VAL A N 1
ATOM 1467 C CA . VAL A 1 192 ? 48.993 11.008 -27.870 1.00 85.88 192 VAL A CA 1
ATOM 1468 C C . VAL A 1 192 ? 47.758 10.437 -28.542 1.00 85.88 192 VAL A C 1
ATOM 1470 O O . VAL A 1 192 ? 46.669 10.432 -27.957 1.00 85.88 192 VAL A O 1
ATOM 1473 N N . GLU A 1 193 ? 47.929 9.983 -29.779 1.00 89.00 193 GLU A N 1
ATOM 1474 C CA . GLU A 1 193 ? 46.872 9.327 -30.542 1.00 89.00 193 GLU A CA 1
ATOM 1475 C C . GLU A 1 193 ? 46.366 8.087 -29.804 1.00 89.00 193 GLU A C 1
ATOM 1477 O O . GLU A 1 193 ? 47.120 7.336 -29.179 1.00 89.00 193 GLU A O 1
ATOM 1482 N N . CYS A 1 194 ? 45.055 7.875 -29.860 1.00 86.62 194 CYS A N 1
ATOM 1483 C CA . CYS A 1 194 ? 44.442 6.716 -29.247 1.00 86.62 194 CYS A CA 1
ATOM 1484 C C . CYS A 1 194 ? 44.773 5.469 -30.066 1.00 86.62 194 CYS A C 1
ATOM 1486 O O . CYS A 1 194 ? 44.202 5.249 -31.128 1.00 86.62 194 CYS A O 1
ATOM 1488 N N . THR A 1 195 ? 45.629 4.612 -29.514 1.00 86.81 195 THR A N 1
ATOM 1489 C CA . THR A 1 195 ? 46.111 3.363 -30.132 1.00 86.81 195 THR A CA 1
ATOM 1490 C C . THR A 1 195 ? 45.029 2.320 -30.416 1.00 86.81 195 THR A C 1
ATOM 1492 O O . THR A 1 195 ? 45.287 1.320 -31.072 1.00 86.81 195 THR A O 1
ATOM 1495 N N . ARG A 1 196 ? 43.813 2.503 -29.889 1.00 84.31 196 ARG A N 1
ATOM 1496 C CA . ARG A 1 196 ? 42.681 1.606 -30.163 1.00 84.31 196 ARG A CA 1
ATOM 1497 C C . ARG A 1 196 ? 41.943 1.954 -31.457 1.00 84.31 196 ARG A C 1
ATOM 1499 O O . ARG A 1 196 ? 41.235 1.102 -31.983 1.00 84.31 196 ARG A O 1
ATOM 1506 N N . CYS A 1 197 ? 42.054 3.194 -31.913 1.00 85.44 197 CYS A N 1
ATOM 1507 C CA . CYS A 1 197 ? 41.411 3.690 -33.128 1.00 85.44 197 CYS A CA 1
ATOM 1508 C C . CYS A 1 197 ? 42.409 4.422 -34.035 1.00 85.44 197 CYS A C 1
ATOM 1510 O O . CYS A 1 197 ? 42.003 5.208 -34.873 1.00 85.44 197 CYS A O 1
ATOM 1512 N N . ASP A 1 198 ? 43.713 4.261 -33.800 1.00 86.19 198 ASP A N 1
ATOM 1513 C CA . ASP A 1 198 ? 44.794 4.873 -34.583 1.00 86.19 198 ASP A CA 1
ATOM 1514 C C . ASP A 1 198 ? 44.556 6.354 -34.945 1.00 86.19 198 ASP A C 1
ATOM 1516 O O . ASP A 1 198 ? 44.762 6.788 -36.074 1.00 86.19 198 ASP A O 1
ATOM 1520 N N . GLY A 1 199 ? 44.059 7.131 -33.974 1.00 83.94 199 GLY A N 1
ATOM 1521 C CA . GLY A 1 199 ? 43.816 8.565 -34.151 1.00 83.94 199 GLY A CA 1
ATOM 1522 C C . GLY A 1 199 ? 42.466 8.978 -34.759 1.00 83.94 199 GLY A C 1
ATOM 1523 O O . GLY A 1 199 ? 42.140 10.160 -34.700 1.00 83.94 199 GLY A O 1
ATOM 1524 N N . ASP A 1 200 ? 41.642 8.066 -35.287 1.00 85.88 200 ASP A N 1
ATOM 1525 C CA . ASP A 1 200 ? 40.424 8.432 -36.042 1.00 85.88 200 ASP A CA 1
ATOM 1526 C C . ASP A 1 200 ? 39.145 8.573 -35.184 1.00 85.88 200 ASP A C 1
ATOM 1528 O O 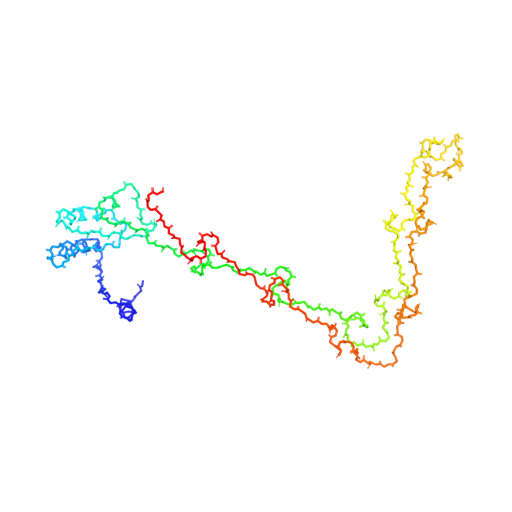. ASP A 1 200 ? 38.136 9.121 -35.630 1.00 85.88 200 ASP A O 1
ATOM 1532 N N . GLY A 1 201 ? 39.182 8.088 -33.938 1.00 83.12 201 GLY A N 1
ATOM 1533 C CA . GLY A 1 201 ? 38.046 8.101 -33.011 1.00 83.12 201 GLY A CA 1
ATOM 1534 C C . GLY A 1 201 ? 36.989 7.015 -33.266 1.00 83.12 201 GLY A C 1
ATOM 1535 O O . GLY A 1 201 ? 36.039 6.880 -32.489 1.00 83.12 201 GLY A O 1
ATOM 1536 N N . ILE A 1 202 ? 37.150 6.189 -34.293 1.00 85.00 202 ILE A N 1
ATOM 1537 C CA . ILE A 1 202 ? 36.209 5.160 -34.727 1.00 85.00 202 ILE A CA 1
ATOM 1538 C C . ILE A 1 202 ? 36.828 3.782 -34.483 1.00 85.00 202 ILE A C 1
ATOM 1540 O O . ILE A 1 202 ? 37.872 3.422 -35.002 1.00 85.00 202 ILE A O 1
ATOM 1544 N N . TYR A 1 203 ? 36.156 2.960 -33.682 1.00 78.44 203 TYR A N 1
ATOM 1545 C CA . TYR A 1 203 ? 36.618 1.598 -33.422 1.00 78.44 203 TYR A CA 1
ATOM 1546 C C . TYR A 1 203 ? 36.253 0.631 -34.554 1.00 78.44 203 TYR A C 1
ATOM 1548 O O . TYR A 1 203 ? 37.004 -0.289 -34.865 1.00 78.44 203 TYR A O 1
ATOM 1556 N N . SER A 1 204 ? 35.086 0.820 -35.171 1.00 81.69 204 SER A N 1
ATOM 1557 C CA . SER A 1 204 ? 34.690 0.053 -36.348 1.00 81.69 204 SER A CA 1
ATOM 1558 C C . SER A 1 204 ? 33.685 0.814 -37.200 1.00 81.69 204 SER A C 1
ATOM 1560 O O . SER A 1 204 ? 32.842 1.565 -36.698 1.00 81.69 204 SER A O 1
ATOM 1562 N N . LYS A 1 205 ? 33.769 0.599 -38.513 1.00 83.44 205 LYS A N 1
ATOM 1563 C CA . LYS A 1 205 ? 32.806 1.101 -39.489 1.00 83.44 205 LYS A CA 1
ATOM 1564 C C . LYS A 1 205 ? 32.382 -0.046 -40.385 1.00 83.44 205 LYS A C 1
ATOM 1566 O O . LYS A 1 205 ? 33.145 -0.499 -41.234 1.00 83.44 205 LYS A O 1
ATOM 1571 N N . GLU A 1 206 ? 31.151 -0.501 -40.207 1.00 86.88 206 GLU A N 1
ATOM 1572 C CA . GLU A 1 206 ? 30.599 -1.597 -40.995 1.00 86.88 206 GLU A CA 1
ATOM 1573 C C . GLU A 1 206 ? 29.444 -1.120 -41.863 1.00 86.88 206 GLU A C 1
ATOM 1575 O O . GLU A 1 206 ? 28.642 -0.261 -41.486 1.00 86.88 206 GLU A O 1
ATOM 1580 N N . LYS A 1 207 ? 29.351 -1.701 -43.057 1.00 85.94 207 LYS A N 1
ATOM 1581 C CA . LYS A 1 207 ? 28.231 -1.461 -43.959 1.00 85.94 207 LYS A CA 1
ATOM 1582 C C . LYS A 1 207 ? 26.958 -1.986 -43.296 1.00 85.94 207 LYS A C 1
ATOM 1584 O O . LYS A 1 207 ? 26.908 -3.137 -42.863 1.00 85.94 207 LYS A O 1
ATOM 1589 N N . CYS A 1 208 ? 25.919 -1.156 -43.213 1.00 79.00 208 CYS A N 1
ATOM 1590 C CA . CYS A 1 208 ? 24.654 -1.572 -42.621 1.00 79.00 208 CYS A CA 1
ATOM 1591 C C . CYS A 1 208 ? 24.082 -2.745 -43.422 1.00 79.00 208 CYS A C 1
ATOM 1593 O O . CYS A 1 208 ? 23.778 -2.596 -44.604 1.00 79.00 208 CYS A O 1
ATOM 1595 N N . LYS A 1 209 ? 23.906 -3.898 -42.771 1.00 80.19 209 LYS A N 1
ATOM 1596 C CA . LYS A 1 209 ? 23.424 -5.130 -43.416 1.00 80.19 209 LYS A CA 1
ATOM 1597 C C . LYS A 1 209 ? 21.978 -5.030 -43.910 1.00 80.19 209 LYS A C 1
ATOM 1599 O O . LYS A 1 209 ? 21.589 -5.788 -44.781 1.00 80.19 209 LYS A O 1
ATOM 1604 N N . ILE A 1 210 ? 21.199 -4.096 -43.359 1.00 72.44 210 ILE A N 1
ATOM 1605 C CA . ILE A 1 210 ? 19.770 -3.947 -43.666 1.00 72.44 210 ILE A CA 1
ATOM 1606 C C . ILE A 1 210 ? 19.546 -3.117 -44.938 1.00 72.44 210 ILE A C 1
ATOM 1608 O O . ILE A 1 210 ? 18.720 -3.478 -45.765 1.00 72.44 210 ILE A O 1
ATOM 1612 N N . CYS A 1 211 ? 20.274 -2.010 -45.111 1.00 74.44 211 CYS A N 1
ATOM 1613 C CA . CYS A 1 211 ? 20.149 -1.145 -46.297 1.00 74.44 211 CYS A CA 1
ATOM 1614 C C . CYS A 1 211 ? 21.316 -1.286 -47.277 1.00 74.44 211 CYS A C 1
ATOM 1616 O O . CYS A 1 211 ? 21.425 -0.512 -48.225 1.00 74.44 211 CYS A O 1
ATOM 1618 N N . GLU A 1 212 ? 22.239 -2.207 -47.002 1.00 82.00 212 GLU A N 1
ATOM 1619 C CA . GLU A 1 212 ? 23.449 -2.431 -47.784 1.00 82.00 212 GLU A CA 1
ATOM 1620 C C . GLU A 1 212 ? 24.161 -1.121 -48.151 1.00 82.00 212 GLU A C 1
ATOM 1622 O O . GLU A 1 212 ? 24.529 -0.886 -49.304 1.00 82.00 212 GLU A O 1
ATOM 1627 N N . GLY A 1 213 ? 24.403 -0.255 -47.166 1.00 79.50 213 GLY A N 1
ATOM 1628 C CA . GLY A 1 213 ? 25.158 0.983 -47.381 1.00 79.50 213 GLY A CA 1
ATOM 1629 C C . GLY A 1 213 ? 24.394 2.114 -48.066 1.00 79.50 213 GLY A C 1
ATOM 1630 O O . GLY A 1 213 ? 24.936 3.208 -48.156 1.00 79.50 213 GLY A O 1
ATOM 1631 N N . LYS A 1 214 ? 23.153 1.894 -48.517 1.00 80.19 214 LYS A N 1
ATOM 1632 C CA . LYS A 1 214 ? 22.358 2.920 -49.210 1.00 80.19 214 LYS A CA 1
ATOM 1633 C C . LYS A 1 214 ? 21.760 3.966 -48.269 1.00 80.19 214 LYS A C 1
ATOM 1635 O O . LYS A 1 214 ? 21.294 5.001 -48.730 1.00 80.19 214 LYS A O 1
ATOM 1640 N N . GLY A 1 215 ? 21.677 3.668 -46.970 1.00 72.25 215 GLY A N 1
ATOM 1641 C CA . GLY A 1 215 ? 21.001 4.523 -45.985 1.00 72.25 215 GLY A CA 1
ATOM 1642 C C . GLY A 1 215 ? 19.472 4.523 -46.095 1.00 72.25 215 GLY A C 1
ATOM 1643 O O . GLY A 1 215 ? 18.767 4.899 -45.164 1.00 72.25 215 GLY A O 1
ATOM 1644 N N . SER A 1 216 ? 18.937 4.010 -47.193 1.00 71.69 216 SER A N 1
ATOM 1645 C CA . SER A 1 216 ? 17.514 3.878 -47.462 1.00 71.69 216 SER A CA 1
ATOM 1646 C C . SER A 1 216 ? 17.219 2.502 -48.046 1.00 71.69 216 SER A C 1
ATOM 1648 O O . SER A 1 216 ? 18.101 1.841 -48.603 1.00 71.69 216 SER A O 1
ATOM 1650 N N . ILE A 1 217 ? 15.980 2.050 -47.880 1.00 70.62 217 ILE A N 1
ATOM 1651 C CA . ILE A 1 217 ? 15.484 0.815 -48.486 1.00 70.62 217 ILE A CA 1
ATOM 1652 C C . ILE A 1 217 ? 14.442 1.234 -49.520 1.00 70.62 217 ILE A C 1
ATOM 1654 O O . ILE A 1 217 ? 13.369 1.727 -49.165 1.00 70.62 217 ILE A O 1
ATOM 1658 N N . GLU A 1 218 ? 14.782 1.089 -50.801 1.00 62.25 218 GLU A N 1
ATOM 1659 C CA . GLU A 1 218 ? 13.846 1.359 -51.891 1.00 62.25 218 GLU A CA 1
ATOM 1660 C C . GLU A 1 218 ? 12.769 0.278 -51.913 1.00 62.25 218 GLU A C 1
ATOM 1662 O O . GLU A 1 218 ? 13.048 -0.892 -52.170 1.00 62.25 218 GLU A O 1
ATOM 1667 N N . ILE A 1 219 ? 11.529 0.684 -51.644 1.00 59.00 219 ILE A N 1
ATOM 1668 C CA . ILE A 1 219 ? 10.351 -0.170 -51.775 1.00 59.00 219 ILE A CA 1
ATOM 1669 C C . ILE A 1 219 ? 9.366 0.585 -52.658 1.00 59.00 219 ILE A C 1
ATOM 1671 O O . ILE A 1 219 ? 8.968 1.710 -52.354 1.00 59.00 219 ILE A O 1
ATOM 1675 N N . SER A 1 220 ? 9.031 -0.021 -53.794 1.00 53.28 220 SER A N 1
ATOM 1676 C CA . SER A 1 220 ? 8.252 0.593 -54.872 1.00 53.28 220 SER A CA 1
ATOM 1677 C C . SER A 1 220 ? 6.738 0.586 -54.623 1.00 53.28 220 SER A C 1
ATOM 1679 O O . SER A 1 220 ? 5.995 1.197 -55.391 1.00 53.28 220 SER A O 1
ATOM 1681 N N . LYS A 1 221 ? 6.258 -0.077 -53.559 1.00 57.88 221 LYS A N 1
ATOM 1682 C CA . LYS A 1 221 ? 4.841 -0.155 -53.169 1.00 57.88 221 LYS A CA 1
ATOM 1683 C C . LYS A 1 221 ? 4.678 -0.155 -51.650 1.00 57.88 221 LYS A C 1
ATOM 1685 O O . LYS A 1 221 ? 5.547 -0.634 -50.935 1.00 57.88 221 LYS A O 1
ATOM 1690 N N . ARG A 1 222 ? 3.537 0.357 -51.175 1.00 58.75 222 ARG A N 1
ATOM 1691 C CA . ARG A 1 222 ? 3.153 0.314 -49.760 1.00 58.75 222 ARG A CA 1
ATOM 1692 C C . ARG A 1 222 ? 2.879 -1.129 -49.341 1.00 58.75 222 ARG A C 1
ATOM 1694 O O . ARG A 1 222 ? 1.810 -1.650 -49.644 1.00 58.75 222 ARG A O 1
ATOM 1701 N N . GLU A 1 223 ? 3.818 -1.752 -48.640 1.00 64.50 223 GLU A N 1
ATOM 1702 C CA . GLU A 1 223 ? 3.661 -3.101 -48.090 1.00 64.50 223 GLU A CA 1
ATOM 1703 C C . GLU A 1 223 ? 3.564 -3.056 -46.561 1.00 64.50 223 GLU A C 1
ATOM 1705 O O . GLU A 1 223 ? 4.235 -2.266 -45.886 1.00 64.50 223 GLU A O 1
ATOM 1710 N N . VAL A 1 224 ? 2.684 -3.898 -46.022 1.00 65.81 224 VAL A N 1
ATOM 1711 C CA . VAL A 1 224 ? 2.525 -4.104 -44.581 1.00 65.81 224 VAL A CA 1
ATOM 1712 C C . VAL A 1 224 ? 3.782 -4.794 -44.060 1.00 65.81 224 VAL A C 1
ATOM 1714 O O . VAL A 1 224 ? 4.199 -5.810 -44.615 1.00 65.81 224 VAL A O 1
ATOM 1717 N N . CYS A 1 225 ? 4.387 -4.267 -42.994 1.00 67.25 225 CYS A N 1
ATOM 1718 C CA . CYS A 1 225 ? 5.556 -4.894 -42.386 1.00 67.25 225 CYS A CA 1
ATOM 1719 C C . CYS A 1 225 ? 5.191 -6.303 -41.896 1.00 67.25 225 CYS A C 1
ATOM 1721 O O . CYS A 1 225 ? 4.402 -6.450 -40.966 1.00 67.25 225 CYS A O 1
ATOM 1723 N N . SER A 1 226 ? 5.786 -7.343 -42.483 1.00 68.94 226 SER A N 1
ATOM 1724 C CA . SER A 1 226 ? 5.516 -8.745 -42.128 1.00 68.94 226 SER A CA 1
ATOM 1725 C C . SER A 1 226 ? 5.890 -9.090 -40.684 1.00 68.94 226 SER A C 1
ATOM 1727 O O . SER A 1 226 ? 5.392 -10.065 -40.134 1.00 68.94 226 SER A O 1
ATOM 1729 N N . THR A 1 227 ? 6.761 -8.287 -40.071 1.00 64.88 227 THR A N 1
ATOM 1730 C CA . THR A 1 227 ? 7.274 -8.491 -38.713 1.00 64.88 227 THR A CA 1
ATOM 1731 C C . THR A 1 227 ? 6.326 -7.966 -37.631 1.00 64.88 227 THR A C 1
ATOM 1733 O O . THR A 1 227 ? 6.284 -8.537 -36.550 1.00 64.88 227 THR A O 1
ATOM 1736 N N . CYS A 1 228 ? 5.564 -6.897 -37.897 1.00 65.12 228 CYS A N 1
ATOM 1737 C CA . CYS A 1 228 ? 4.570 -6.352 -36.954 1.00 65.12 228 CYS A CA 1
ATOM 1738 C C . CYS A 1 228 ? 3.130 -6.366 -37.493 1.00 65.12 228 CYS A C 1
ATOM 1740 O O . CYS A 1 228 ? 2.220 -5.861 -36.846 1.00 65.12 228 CYS A O 1
ATOM 1742 N N . GLY A 1 229 ? 2.902 -6.878 -38.703 1.00 68.44 229 GLY A N 1
ATOM 1743 C CA . GLY A 1 229 ? 1.581 -6.897 -39.335 1.00 68.44 229 GLY A CA 1
ATOM 1744 C C . GLY A 1 229 ? 0.975 -5.510 -39.576 1.00 68.44 229 GLY A C 1
ATOM 1745 O O . GLY A 1 229 ? -0.236 -5.401 -39.738 1.00 68.44 229 GLY A O 1
ATOM 1746 N N . GLY A 1 230 ? 1.785 -4.447 -39.591 1.00 67.56 230 GLY A N 1
ATOM 1747 C CA . GLY A 1 230 ? 1.305 -3.079 -39.816 1.00 67.56 230 GLY A CA 1
ATOM 1748 C C . GLY A 1 230 ? 0.950 -2.282 -38.565 1.00 67.56 230 GLY A C 1
ATOM 1749 O O . GLY A 1 230 ? 0.508 -1.144 -38.699 1.00 67.56 230 GLY A O 1
ATOM 1750 N N . THR A 1 231 ? 1.151 -2.836 -37.368 1.00 72.12 231 THR A N 1
ATOM 1751 C CA . THR A 1 231 ? 0.836 -2.152 -36.099 1.00 72.12 231 THR A CA 1
ATOM 1752 C C . THR A 1 231 ? 1.945 -1.215 -35.624 1.00 72.12 231 THR A C 1
ATOM 1754 O O . THR A 1 231 ? 1.695 -0.343 -34.801 1.00 72.12 231 THR A O 1
ATOM 1757 N N . GLY A 1 232 ? 3.180 -1.421 -36.094 1.00 68.12 232 GLY A N 1
ATOM 1758 C CA . GLY A 1 232 ? 4.361 -0.756 -35.538 1.00 68.12 232 GLY A CA 1
ATOM 1759 C C . GLY A 1 232 ? 4.834 -1.343 -34.201 1.00 68.12 232 GLY A C 1
ATOM 1760 O O . GLY A 1 232 ? 5.908 -0.975 -33.734 1.00 68.12 232 GLY A O 1
ATOM 1761 N N . ILE A 1 233 ? 4.111 -2.310 -33.623 1.00 72.06 233 ILE A N 1
ATOM 1762 C CA . ILE A 1 233 ? 4.461 -3.001 -32.374 1.00 72.06 233 ILE A CA 1
ATOM 1763 C C . ILE A 1 233 ? 4.926 -4.417 -32.714 1.00 72.06 233 ILE A C 1
ATOM 1765 O O . ILE A 1 233 ? 4.209 -5.192 -33.344 1.00 72.06 233 ILE A O 1
ATOM 1769 N N . TYR A 1 234 ? 6.152 -4.752 -32.324 1.00 71.56 234 TYR A N 1
ATOM 1770 C CA . TYR A 1 234 ? 6.732 -6.076 -32.533 1.00 71.56 234 TYR A CA 1
ATOM 1771 C C . TYR A 1 234 ? 6.204 -7.100 -31.526 1.00 71.56 234 TYR A C 1
ATOM 1773 O O . TYR A 1 234 ? 5.859 -8.217 -31.897 1.00 71.56 234 TYR A O 1
ATOM 1781 N N . SER A 1 235 ? 6.148 -6.723 -30.251 1.00 74.44 235 SER A N 1
ATOM 1782 C CA . SER A 1 235 ? 5.603 -7.566 -29.189 1.00 74.44 235 SER A CA 1
ATOM 1783 C C . SER A 1 235 ? 5.228 -6.733 -27.971 1.00 74.44 235 SER A C 1
ATOM 1785 O O . SER A 1 235 ? 5.906 -5.746 -27.674 1.00 74.44 235 SER A O 1
ATOM 1787 N N . THR A 1 236 ? 4.190 -7.166 -27.267 1.00 79.38 236 THR A N 1
ATOM 1788 C CA . THR A 1 236 ? 3.791 -6.638 -25.963 1.00 79.38 236 THR A CA 1
ATOM 1789 C C . THR A 1 236 ? 4.102 -7.698 -24.919 1.00 79.38 236 THR A C 1
ATOM 1791 O O . THR A 1 236 ? 3.844 -8.884 -25.145 1.00 79.38 236 THR A O 1
ATOM 1794 N N . TYR A 1 237 ? 4.689 -7.300 -23.797 1.00 84.75 237 TYR A N 1
ATOM 1795 C CA . TYR A 1 237 ? 4.966 -8.211 -22.692 1.00 84.75 237 TYR A CA 1
ATOM 1796 C C . TYR A 1 237 ? 4.584 -7.592 -21.355 1.00 84.75 237 TYR A C 1
ATOM 1798 O O . TYR A 1 237 ? 4.746 -6.388 -21.135 1.00 84.75 237 TYR A O 1
ATOM 1806 N N . GLU A 1 238 ? 4.121 -8.453 -20.451 1.00 88.50 238 GLU A N 1
ATOM 1807 C CA . GLU A 1 238 ? 3.751 -8.055 -19.101 1.00 88.50 238 GLU A CA 1
ATOM 1808 C C . GLU A 1 238 ? 4.956 -7.465 -18.364 1.00 88.50 238 GLU A C 1
ATOM 1810 O O . GLU A 1 238 ? 6.084 -7.975 -18.406 1.00 88.50 238 GLU A O 1
ATOM 1815 N N . CYS A 1 239 ? 4.715 -6.381 -17.633 1.00 85.06 239 CYS A N 1
ATOM 1816 C CA . CYS A 1 239 ? 5.690 -5.801 -16.729 1.00 85.06 239 CYS A CA 1
ATOM 1817 C C . CYS A 1 239 ? 5.940 -6.784 -15.585 1.00 85.06 239 CYS A C 1
ATOM 1819 O O . CYS A 1 239 ? 5.214 -6.788 -14.592 1.00 85.06 239 CYS A O 1
ATOM 1821 N N . TRP A 1 240 ? 6.997 -7.590 -15.711 1.00 86.06 240 TRP A N 1
ATOM 1822 C CA . TRP A 1 240 ? 7.387 -8.595 -14.718 1.00 86.06 240 TRP A CA 1
ATOM 1823 C C . TRP A 1 240 ? 7.388 -8.072 -13.271 1.00 86.06 240 TRP A C 1
ATOM 1825 O O . TRP A 1 240 ? 6.831 -8.746 -12.407 1.00 86.06 240 TRP A O 1
ATOM 1835 N N . PRO A 1 241 ? 7.898 -6.855 -12.983 1.00 81.06 241 PRO A N 1
ATOM 1836 C CA . PRO A 1 241 ? 7.829 -6.301 -11.639 1.00 81.06 241 PRO A CA 1
ATOM 1837 C C . PRO A 1 241 ? 6.408 -6.225 -11.041 1.00 81.06 241 PRO A C 1
ATOM 1839 O O . PRO A 1 241 ? 6.248 -6.577 -9.879 1.00 81.06 241 PRO A O 1
ATOM 1842 N N . CYS A 1 242 ? 5.373 -5.833 -11.799 1.00 85.69 242 CYS A N 1
ATOM 1843 C CA . CYS A 1 242 ? 3.981 -5.781 -11.306 1.00 85.69 242 CYS A CA 1
ATOM 1844 C C . CYS A 1 242 ? 3.072 -6.890 -11.863 1.00 85.69 242 CYS A C 1
ATOM 1846 O O . CYS A 1 242 ? 1.855 -6.834 -11.676 1.00 85.69 242 CYS A O 1
ATOM 1848 N N . ASN A 1 243 ? 3.653 -7.878 -12.546 1.00 85.25 243 ASN A N 1
ATOM 1849 C CA . ASN A 1 243 ? 2.975 -9.025 -13.142 1.00 85.25 243 ASN A CA 1
ATOM 1850 C C . ASN A 1 243 ? 1.715 -8.641 -13.948 1.00 85.25 243 ASN A C 1
ATOM 1852 O O . ASN A 1 243 ? 0.627 -9.151 -13.684 1.00 85.25 243 ASN A O 1
ATOM 1856 N N . GLY A 1 244 ? 1.844 -7.650 -14.838 1.00 84.56 244 GLY A N 1
ATOM 1857 C CA . GLY A 1 244 ? 0.753 -7.201 -15.717 1.00 84.56 244 GLY A CA 1
ATOM 1858 C C . GLY A 1 244 ? -0.294 -6.287 -15.065 1.00 84.56 244 GLY A C 1
ATOM 1859 O O . GLY A 1 244 ? -1.103 -5.684 -15.755 1.00 84.56 244 GLY A O 1
ATOM 1860 N N . THR A 1 245 ? -0.295 -6.120 -13.738 1.00 88.62 245 THR A N 1
ATOM 1861 C CA . THR A 1 245 ? -1.388 -5.396 -13.049 1.00 88.62 245 THR A CA 1
ATOM 1862 C C . THR A 1 245 ? -1.265 -3.874 -13.088 1.00 88.62 245 THR A C 1
ATOM 1864 O O . THR A 1 245 ? -2.220 -3.162 -12.791 1.00 88.62 245 THR A O 1
ATOM 1867 N N . GLY A 1 246 ? -0.062 -3.356 -13.347 1.00 87.31 246 GLY A N 1
ATOM 1868 C CA . GLY A 1 246 ? 0.230 -1.926 -13.224 1.00 87.31 246 GLY A CA 1
ATOM 1869 C C . GLY A 1 246 ? 0.309 -1.408 -11.778 1.00 87.31 246 GLY A C 1
ATOM 1870 O O . GLY A 1 246 ? 0.675 -0.251 -11.573 1.00 87.31 246 GLY A O 1
ATOM 1871 N N . ILE A 1 247 ? 0.045 -2.237 -10.762 1.00 88.94 247 ILE A N 1
ATOM 1872 C CA . ILE A 1 247 ? -0.075 -1.812 -9.359 1.00 88.94 247 ILE A CA 1
ATOM 1873 C C . ILE A 1 247 ? 0.749 -2.728 -8.445 1.00 88.94 247 ILE A C 1
ATOM 1875 O O . ILE A 1 247 ? 0.761 -3.944 -8.595 1.00 88.94 247 ILE A O 1
ATOM 1879 N N . TYR A 1 248 ? 1.420 -2.145 -7.453 1.00 85.56 248 TYR A N 1
ATOM 1880 C CA . TYR A 1 248 ? 2.002 -2.882 -6.335 1.00 85.56 248 TYR A CA 1
ATOM 1881 C C . TYR A 1 248 ? 1.117 -2.767 -5.112 1.00 85.56 248 TYR A C 1
ATOM 1883 O O . TYR A 1 248 ? 0.880 -1.664 -4.622 1.00 85.56 248 TYR A O 1
ATOM 1891 N N . THR A 1 249 ? 0.705 -3.902 -4.565 1.00 87.44 249 THR A N 1
ATOM 1892 C CA . THR A 1 249 ? 0.018 -3.937 -3.278 1.00 87.44 249 THR A CA 1
ATOM 1893 C C . THR A 1 249 ? 0.972 -4.435 -2.206 1.00 87.44 249 THR A C 1
ATOM 1895 O O . THR A 1 249 ? 1.572 -5.501 -2.332 1.00 87.44 249 THR A O 1
ATOM 1898 N N . LYS A 1 250 ? 1.093 -3.673 -1.121 1.00 88.81 250 LYS A N 1
ATOM 1899 C CA . LYS A 1 250 ? 1.878 -4.053 0.056 1.00 88.81 250 LYS A CA 1
ATOM 1900 C C . LYS A 1 250 ? 1.038 -3.971 1.317 1.00 88.81 250 LYS A C 1
ATOM 1902 O O . LYS A 1 250 ? 0.079 -3.201 1.392 1.00 88.81 250 LYS A O 1
ATOM 1907 N N . SER A 1 251 ? 1.422 -4.745 2.326 1.00 93.06 251 SER A N 1
ATOM 1908 C CA . SER A 1 251 ? 0.820 -4.637 3.652 1.00 93.06 251 SER A CA 1
ATOM 1909 C C . SER A 1 251 ? 1.018 -3.226 4.204 1.00 93.06 251 SER A C 1
ATOM 1911 O O . SER A 1 251 ? 2.096 -2.631 4.101 1.00 93.06 251 SER A O 1
ATOM 1913 N N . CYS A 1 252 ? -0.034 -2.672 4.796 1.00 92.69 252 CYS A N 1
ATOM 1914 C CA . CYS A 1 252 ? 0.024 -1.383 5.455 1.00 92.69 252 CYS A CA 1
ATOM 1915 C C . CYS A 1 252 ? 0.909 -1.498 6.694 1.00 92.69 252 CYS A C 1
ATOM 1917 O O . CYS A 1 252 ? 0.522 -2.106 7.688 1.00 92.69 252 CYS A O 1
ATOM 1919 N N . TRP A 1 253 ? 2.081 -0.868 6.652 1.00 91.25 253 TRP A N 1
ATOM 1920 C CA . TRP A 1 253 ? 3.046 -0.895 7.753 1.00 91.25 253 TRP A CA 1
ATOM 1921 C C . TRP A 1 253 ? 2.517 -0.270 9.046 1.00 91.25 253 TRP A C 1
ATOM 1923 O O . TRP A 1 253 ? 3.000 -0.589 10.123 1.00 91.25 253 TRP A O 1
ATOM 1933 N N . LYS A 1 254 ? 1.526 0.627 8.964 1.00 89.31 254 LYS A N 1
ATOM 1934 C CA . LYS A 1 254 ? 0.985 1.307 10.148 1.00 89.31 254 LYS A CA 1
ATOM 1935 C C . LYS A 1 254 ? 0.095 0.398 11.001 1.00 89.31 254 LYS A C 1
ATOM 1937 O O . LYS A 1 254 ? -0.050 0.659 12.189 1.00 89.31 254 LYS A O 1
ATOM 1942 N N . CYS A 1 255 ? -0.505 -0.622 10.397 1.00 90.50 255 CYS A N 1
ATOM 1943 C CA . CYS A 1 255 ? -1.366 -1.596 11.069 1.00 90.50 255 CYS A CA 1
ATOM 1944 C C . CYS A 1 255 ? -0.913 -3.038 10.812 1.00 90.50 255 CYS A C 1
ATOM 1946 O O . CYS A 1 255 ? -1.720 -3.952 10.924 1.00 90.50 255 CYS A O 1
ATOM 1948 N N . GLU A 1 256 ? 0.324 -3.225 10.345 1.00 90.25 256 GLU A N 1
ATOM 1949 C CA . GLU A 1 256 ? 0.927 -4.533 10.057 1.00 90.25 256 GLU A CA 1
ATOM 1950 C C . GLU A 1 256 ? 0.051 -5.467 9.200 1.00 90.25 256 GLU A C 1
ATOM 1952 O O . GLU A 1 256 ? 0.039 -6.680 9.374 1.00 90.25 256 GLU A O 1
ATOM 1957 N N . GLY A 1 257 ? -0.711 -4.912 8.255 1.00 88.88 257 GLY A N 1
ATOM 1958 C CA . GLY A 1 257 ? -1.602 -5.713 7.408 1.00 88.88 257 GLY A CA 1
ATOM 1959 C C . GLY A 1 257 ? -2.991 -6.019 7.983 1.00 88.88 257 GLY A C 1
ATOM 1960 O O . GLY A 1 257 ? -3.834 -6.516 7.247 1.00 88.88 257 GLY A O 1
ATOM 1961 N N . ILE A 1 258 ? -3.262 -5.697 9.252 1.00 92.62 258 ILE A N 1
ATOM 1962 C CA . ILE A 1 258 ? -4.512 -6.063 9.949 1.00 92.62 258 ILE A CA 1
ATOM 1963 C C . ILE A 1 258 ? -5.687 -5.157 9.550 1.00 92.62 258 ILE A C 1
ATOM 1965 O O . ILE A 1 258 ? -6.839 -5.573 9.572 1.00 92.62 258 ILE A O 1
ATOM 1969 N N . GLY A 1 259 ? -5.403 -3.897 9.214 1.00 89.94 259 GLY A N 1
ATOM 1970 C CA . GLY A 1 259 ? -6.413 -2.886 8.885 1.00 89.94 259 GLY A CA 1
ATOM 1971 C C . GLY A 1 259 ? -6.887 -2.061 10.081 1.00 89.94 259 GLY A C 1
ATOM 1972 O O . GLY A 1 259 ? -7.373 -0.949 9.893 1.00 89.94 259 GLY A O 1
ATOM 1973 N N . ASN A 1 260 ? -6.647 -2.518 11.311 1.00 90.62 260 ASN A N 1
ATOM 1974 C CA . ASN A 1 260 ? -6.990 -1.790 12.534 1.00 90.62 260 ASN A CA 1
ATOM 1975 C C . ASN A 1 260 ? -5.755 -1.531 13.402 1.00 90.62 260 ASN A C 1
ATOM 1977 O O . ASN A 1 260 ? -4.773 -2.269 13.344 1.00 90.62 260 ASN A O 1
ATOM 1981 N N . ILE A 1 261 ? -5.804 -0.463 14.194 1.00 87.62 261 ILE A N 1
ATOM 1982 C CA . ILE A 1 261 ? -4.790 -0.102 15.182 1.00 87.62 261 ILE A CA 1
ATOM 1983 C C . ILE A 1 261 ? -5.352 -0.439 16.559 1.00 87.62 261 ILE A C 1
ATOM 1985 O O . ILE A 1 261 ? -6.392 0.083 16.959 1.00 87.62 261 ILE A O 1
ATOM 1989 N N . THR A 1 262 ? -4.663 -1.322 17.273 1.00 83.81 262 THR A N 1
ATOM 1990 C CA . THR A 1 262 ? -4.958 -1.650 18.668 1.00 83.81 262 THR A CA 1
ATOM 1991 C C . THR A 1 262 ? -4.120 -0.781 19.592 1.00 83.81 262 THR A C 1
ATOM 1993 O O . THR A 1 262 ? -2.945 -0.535 19.317 1.00 83.81 262 THR A O 1
ATOM 1996 N N . TYR A 1 263 ? -4.710 -0.355 20.702 1.00 77.69 263 TYR A N 1
ATOM 1997 C CA . TYR A 1 263 ? -4.022 0.414 21.731 1.00 77.69 263 TYR A CA 1
ATOM 1998 C C . TYR A 1 263 ? -3.822 -0.469 22.957 1.00 77.69 263 TYR A C 1
ATOM 2000 O O . TYR A 1 263 ? -4.771 -1.099 23.422 1.00 77.69 263 TYR A O 1
ATOM 2008 N N . ASP A 1 264 ? -2.593 -0.512 23.464 1.00 70.56 264 ASP A N 1
ATOM 2009 C CA . ASP A 1 264 ? -2.300 -1.117 24.758 1.00 70.56 264 ASP A CA 1
ATOM 2010 C C . ASP A 1 264 ? -2.550 -0.050 25.835 1.00 70.56 264 ASP A C 1
ATOM 2012 O O . ASP A 1 264 ? -1.841 0.957 25.852 1.00 70.56 264 ASP A O 1
ATOM 2016 N N . PRO A 1 265 ? -3.557 -0.208 26.708 1.00 61.94 265 PRO A N 1
ATOM 2017 C CA . PRO A 1 265 ? -3.859 0.791 27.728 1.00 61.94 265 PRO A CA 1
ATOM 2018 C C . PRO A 1 265 ? -2.743 0.947 28.778 1.00 61.94 265 PRO A C 1
ATOM 2020 O O . PRO A 1 265 ? -2.747 1.930 29.519 1.00 61.94 265 PRO A O 1
ATOM 2023 N N . ILE A 1 266 ? -1.787 0.010 28.851 1.00 57.81 266 ILE A N 1
ATOM 2024 C CA . ILE A 1 266 ? -0.750 -0.038 29.894 1.00 57.81 266 ILE A CA 1
ATOM 2025 C C . ILE A 1 266 ? 0.567 0.641 29.452 1.00 57.81 266 ILE A C 1
ATOM 2027 O O . ILE A 1 266 ? 1.369 1.020 30.309 1.00 57.81 266 ILE A O 1
ATOM 2031 N N . LYS A 1 267 ? 0.788 0.871 28.149 1.00 48.03 267 LYS A N 1
ATOM 2032 C CA . LYS A 1 267 ? 1.983 1.555 27.608 1.00 48.03 267 LYS A CA 1
ATOM 2033 C C . LYS A 1 267 ? 1.666 2.993 27.200 1.00 48.03 267 LYS A C 1
ATOM 2035 O O . LYS A 1 267 ? 2.275 3.916 27.790 1.00 48.03 267 LYS A O 1
#